Protein AF-C3YWY1-F1 (afdb_monomer)

Radius of gyration: 22.63 Å; Cα contacts (8 Å, |Δi|>4): 394; chains: 1; bounding box: 85×54×58 Å

Solvent-accessible surface area (backbone atoms only — not comparable to full-atom values): 14555 Å² total; p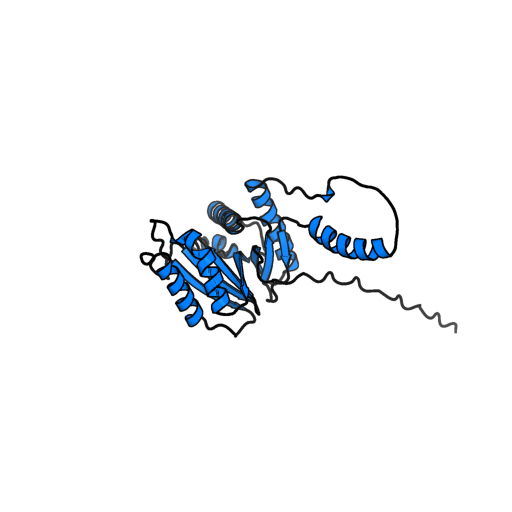er-residue (Å²): 139,82,85,80,79,75,80,80,79,82,76,75,70,76,78,74,80,75,63,54,62,69,56,70,74,47,32,19,33,42,32,35,37,76,78,46,58,74,60,19,53,53,45,49,50,54,53,51,48,57,53,42,32,73,75,72,42,76,88,85,59,66,82,83,64,87,84,90,85,82,89,87,52,76,68,58,44,55,51,44,47,55,45,45,52,54,39,58,62,58,56,63,67,54,63,64,42,78,27,40,41,86,46,90,44,37,40,29,32,39,36,74,58,94,59,46,53,60,56,51,49,51,53,52,50,50,35,60,73,67,58,59,85,92,47,97,31,50,38,28,61,44,41,27,73,42,22,30,51,58,43,70,69,45,50,48,52,55,42,65,73,50,44,54,82,75,44,59,56,92,79,41,58,30,27,29,79,46,79,48,72,37,85,48,83,83,70,59,66,68,61,53,49,51,50,51,53,48,48,48,41,74,60,28,69,74,42,40,85,30,90,84,78,35,56,32,33,39,39,37,42,30,36,53,62,37,25,33,32,28,80,34,67,53,34,70,81,43,46,70,39,19,58,53,52,50,51,55,73,61,76,87,114

Nearest PDB structures (foldseek):
  2dir-assembly1_A  TM=8.873E-01  e=1.368E-06  Homo sapiens
  1vbk-assembly1_B  TM=6.574E-01  e=4.415E-08  Pyrococcus horikoshii OT3
  2c5s-assembly1_A-2  TM=6.633E-01  e=1.288E-06  Bacillus anthracis str. Ames
  3tma-assembly1_A  TM=6.755E-01  e=3.810E-06  Thermus thermophilus HB27
  4kr7-assembly1_A  TM=6.258E-01  e=1.197E-05  Thermotoga maritima MSB8

Mean predicted aligned error: 10.78 Å

InterPro domains:
  IPR004114 THUMP domain [PF02926] (150-231)
  IPR004114 THUMP domain [PS51165] (126-233)
  IPR004114 THUMP domain [SM00981] (140-233)
  IPR040183 THUMP domain-containing protein 1-like [PTHR13452] (4-252)
  IPR040183 THUMP domain-containing protein 1-like [cd11717] (28-233)

Organism: Branchiostoma floridae (NCBI:txid7739)

Foldseek 3Di:
DDDDDDDPDPPPDDPDPAFAEDDFFFWFKKWFWDQCVVQQVVLVVVLLQVLCCVVPNHDDALVVDDDDDDDDDVVVVVVCVVVVVVVVVVRPPDQWGWGHHQFGRMITITGPDQCPQVSLVVSLVCCLVVLDDRGPITFFMATFNGKFFPDLVGLLVVLLVPVLVPQLDPPLWEEEEAEEEGPDDPDDPVSNRVSNVVSSCVNPVSRHYDHPDTQWYWYWYHRHGMITTDIHGCCVVSVNRTSVCSNVVPPVD

Secondary structure (DSSP, 8-state):
-----------------PPPBP-TT--EEEEEESS-HHHHHHHHHHHHHHHHHHHH-----GGGS--------HHHHHHHHHHHHHHHHHHT--SEEEEE-SSTTEEEEEE-SS-HHHHHHHHHHHHHHH-----SSEEEEEEESEEEESSHHHHHHHHHHHTHHHHSSTT---EEEEEEEES--SS-HHHHHHHHHHHHHHH-TT--B-SSS-SEEEEEEEETTEEEEEEEESTTTTGGGBHHHHHHTTTT-

Structure (mmCIF, N/CA/C/O backbone):
data_AF-C3YWY1-F1
#
_entry.id   AF-C3YWY1-F1
#
loop_
_atom_site.group_PDB
_atom_site.id
_atom_site.type_symbol
_atom_site.label_atom_id
_atom_site.label_alt_id
_atom_site.label_comp_id
_atom_site.label_asym_id
_atom_site.label_entity_id
_atom_site.label_seq_id
_atom_site.pdbx_PDB_ins_code
_atom_site.Cartn_x
_atom_site.Cartn_y
_atom_site.Cartn_z
_atom_site.occupancy
_atom_site.B_iso_or_equiv
_atom_site.auth_seq_id
_atom_site.auth_comp_id
_atom_site.auth_asym_id
_atom_site.auth_atom_id
_atom_site.pdbx_PDB_model_num
ATOM 1 N N . MET A 1 1 ? 61.766 -16.025 -29.155 1.00 45.62 1 MET A N 1
ATOM 2 C CA . MET A 1 1 ? 60.732 -15.643 -28.168 1.00 45.62 1 MET A CA 1
ATOM 3 C C . MET A 1 1 ? 60.084 -14.348 -28.632 1.00 45.62 1 MET A C 1
ATOM 5 O O . MET A 1 1 ? 60.715 -13.307 -28.539 1.00 45.62 1 MET A O 1
ATOM 9 N N . ALA A 1 2 ? 58.881 -14.412 -29.203 1.00 43.34 2 ALA A N 1
ATOM 10 C CA . ALA A 1 2 ? 58.103 -13.227 -29.562 1.00 43.34 2 ALA A CA 1
ATOM 11 C C . ALA A 1 2 ? 56.819 -13.251 -28.729 1.00 43.34 2 ALA A C 1
ATOM 13 O O . ALA A 1 2 ? 55.897 -14.019 -29.000 1.00 43.34 2 ALA A O 1
ATOM 14 N N . ASP A 1 3 ? 56.821 -12.470 -27.653 1.00 45.66 3 ASP A N 1
ATOM 15 C CA . ASP A 1 3 ? 55.738 -12.389 -26.682 1.00 45.66 3 ASP A CA 1
ATOM 16 C C . ASP A 1 3 ? 54.596 -11.534 -27.256 1.00 45.66 3 ASP A C 1
ATOM 18 O O . ASP A 1 3 ? 54.668 -10.304 -27.350 1.00 45.66 3 ASP A O 1
ATOM 22 N N . ARG A 1 4 ? 53.547 -12.202 -27.743 1.00 51.97 4 ARG A N 1
ATOM 23 C CA . ARG A 1 4 ? 52.382 -11.570 -28.370 1.00 51.97 4 ARG A CA 1
ATOM 24 C C . ARG A 1 4 ? 51.465 -11.020 -27.273 1.00 51.97 4 ARG A C 1
ATOM 26 O O . ARG A 1 4 ? 50.479 -11.653 -26.898 1.00 51.97 4 ARG A O 1
ATOM 33 N N . LYS A 1 5 ? 51.767 -9.817 -26.771 1.00 54.12 5 LYS A N 1
ATOM 34 C CA . LYS A 1 5 ? 50.910 -9.078 -25.823 1.00 54.12 5 LYS A CA 1
ATOM 35 C C . LYS A 1 5 ? 49.490 -8.907 -26.386 1.00 54.12 5 LYS A C 1
ATOM 37 O O . LYS A 1 5 ? 49.247 -8.095 -27.279 1.00 54.12 5 LYS A O 1
ATOM 42 N N . ARG A 1 6 ? 48.525 -9.652 -25.832 1.00 53.56 6 ARG A N 1
ATOM 43 C CA . ARG A 1 6 ? 47.084 -9.449 -26.059 1.00 53.56 6 ARG A CA 1
ATOM 44 C C . ARG A 1 6 ? 46.683 -8.051 -25.570 1.00 53.56 6 ARG A C 1
ATOM 46 O O . ARG A 1 6 ? 46.828 -7.742 -24.388 1.00 53.56 6 ARG A O 1
ATOM 53 N N . LYS A 1 7 ? 46.139 -7.217 -26.466 1.00 51.84 7 LYS A N 1
ATOM 54 C CA . LYS A 1 7 ? 45.486 -5.949 -26.099 1.00 51.84 7 LYS A CA 1
ATOM 55 C C . LYS A 1 7 ? 44.297 -6.256 -25.180 1.00 51.84 7 LYS A C 1
ATOM 57 O O . LYS A 1 7 ? 43.383 -6.976 -25.576 1.00 51.84 7 LYS A O 1
ATOM 62 N N . LYS A 1 8 ? 44.319 -5.723 -23.953 1.00 49.94 8 LYS A N 1
ATOM 63 C CA . LYS A 1 8 ? 43.188 -5.773 -23.015 1.00 49.94 8 LYS A CA 1
ATOM 64 C C . LYS A 1 8 ? 42.005 -5.035 -23.648 1.00 49.94 8 LYS A C 1
ATOM 66 O O . LYS A 1 8 ? 42.052 -3.818 -23.797 1.00 49.94 8 LYS A O 1
ATOM 71 N N . GLY A 1 9 ? 40.969 -5.777 -24.032 1.00 48.38 9 GLY A N 1
ATOM 72 C CA . GLY A 1 9 ? 39.691 -5.204 -24.440 1.00 48.38 9 GLY A CA 1
ATOM 73 C C . GLY A 1 9 ? 39.097 -4.435 -23.266 1.00 48.38 9 GLY A C 1
ATOM 74 O O . GLY A 1 9 ? 38.794 -5.019 -22.226 1.00 48.38 9 GLY A O 1
ATOM 75 N N . TYR A 1 10 ? 38.984 -3.119 -23.414 1.00 50.50 10 TYR A N 1
ATOM 76 C CA . TYR A 1 10 ? 38.320 -2.259 -22.447 1.00 50.50 10 TYR A CA 1
ATOM 77 C C . TYR A 1 10 ? 36.814 -2.510 -22.574 1.00 50.50 10 TYR A C 1
ATOM 79 O O . TYR A 1 10 ? 36.126 -1.867 -23.363 1.00 50.50 10 TYR A O 1
ATOM 87 N N . TRP A 1 11 ? 36.299 -3.500 -21.845 1.00 50.56 11 TRP A N 1
ATOM 88 C CA . TRP A 1 11 ? 34.860 -3.673 -21.684 1.00 50.56 11 TRP A CA 1
ATOM 89 C C . TRP A 1 11 ? 34.332 -2.463 -20.909 1.00 50.56 11 TRP A C 1
ATOM 91 O O . TRP A 1 11 ? 34.368 -2.433 -19.680 1.00 50.56 11 TRP A O 1
ATOM 101 N N . ARG A 1 12 ? 33.852 -1.437 -21.625 1.00 52.22 12 ARG A N 1
ATOM 102 C CA . ARG A 1 12 ? 32.950 -0.441 -21.042 1.00 52.22 12 ARG A CA 1
ATOM 103 C C . ARG A 1 12 ? 31.688 -1.200 -20.645 1.00 52.22 12 ARG A C 1
ATOM 105 O O . ARG A 1 12 ? 30.849 -1.488 -21.492 1.00 52.22 12 ARG A O 1
ATOM 112 N N . GLY A 1 13 ? 31.597 -1.596 -19.375 1.00 47.44 13 GLY A N 1
ATOM 113 C CA . GLY A 1 13 ? 30.392 -2.214 -18.836 1.00 47.44 13 GLY A CA 1
ATOM 114 C C . GLY A 1 13 ? 29.198 -1.325 -19.165 1.00 47.44 13 GLY A C 1
ATOM 115 O O . GLY A 1 13 ? 29.243 -0.121 -18.905 1.00 47.44 13 GLY A O 1
ATOM 116 N N . ALA A 1 14 ? 28.165 -1.898 -19.785 1.00 52.28 14 ALA A N 1
ATOM 117 C CA . ALA A 1 14 ? 26.924 -1.186 -20.053 1.00 52.28 14 ALA A CA 1
ATOM 118 C C . ALA A 1 14 ? 26.482 -0.494 -18.756 1.00 52.28 14 ALA A C 1
ATOM 120 O O . ALA A 1 14 ? 26.343 -1.160 -17.724 1.00 52.28 14 ALA A O 1
ATOM 121 N N . ARG A 1 15 ? 26.318 0.840 -18.783 1.00 52.44 15 ARG A N 1
ATOM 122 C CA . ARG A 1 15 ? 25.789 1.599 -17.641 1.00 52.44 15 ARG A CA 1
ATOM 123 C C . ARG A 1 15 ? 24.488 0.918 -17.229 1.00 52.44 15 ARG A C 1
ATOM 125 O O . ARG A 1 15 ? 23.516 0.929 -17.983 1.00 52.44 15 ARG A O 1
ATOM 132 N N . LYS A 1 16 ? 24.491 0.269 -16.062 1.00 52.28 16 LYS A N 1
ATOM 133 C CA . LYS A 1 16 ? 23.302 -0.376 -15.506 1.00 52.28 16 LYS A CA 1
ATOM 134 C C . LYS A 1 16 ? 22.243 0.718 -15.408 1.00 52.28 16 LYS A C 1
ATOM 136 O O . LYS A 1 16 ? 22.470 1.704 -14.713 1.00 52.28 16 LYS A O 1
ATOM 141 N N . ARG A 1 17 ? 21.138 0.577 -16.147 1.00 55.53 17 ARG A N 1
ATOM 142 C CA . ARG A 1 17 ? 20.020 1.526 -16.110 1.00 55.53 17 ARG A CA 1
ATOM 143 C C . ARG A 1 17 ? 19.559 1.599 -14.653 1.00 55.53 17 ARG A C 1
ATOM 145 O O . ARG A 1 17 ? 19.040 0.614 -14.126 1.00 55.53 17 ARG A O 1
ATOM 152 N N . GLN A 1 18 ? 19.876 2.701 -13.977 1.00 58.53 18 GLN A N 1
ATOM 153 C CA . GLN A 1 18 ? 19.518 2.893 -12.579 1.00 58.53 18 GLN A CA 1
ATOM 154 C C . GLN A 1 18 ? 17.995 2.960 -12.524 1.00 58.53 18 GLN A C 1
ATOM 156 O O . GLN A 1 18 ? 17.380 3.751 -13.239 1.00 58.53 18 GLN A O 1
ATOM 161 N N . ARG A 1 19 ? 17.380 2.064 -11.749 1.00 65.88 19 ARG A N 1
ATOM 162 C CA . ARG A 1 19 ? 15.938 2.127 -11.517 1.00 65.88 19 ARG A CA 1
ATOM 163 C C . ARG A 1 19 ? 15.644 3.407 -10.752 1.00 65.88 19 ARG A C 1
ATOM 165 O O . ARG A 1 19 ? 16.344 3.707 -9.787 1.00 65.88 19 ARG A O 1
ATOM 172 N N . MET A 1 20 ? 14.629 4.138 -11.197 1.00 81.25 20 MET A N 1
ATOM 173 C CA . MET A 1 20 ? 14.107 5.261 -10.430 1.00 81.25 20 MET A CA 1
ATOM 174 C C . MET A 1 20 ? 13.573 4.733 -9.093 1.00 81.25 20 MET A C 1
ATOM 176 O O . MET A 1 20 ? 13.098 3.597 -9.020 1.00 81.25 20 MET A O 1
ATOM 180 N N . SER A 1 21 ? 13.713 5.516 -8.032 1.00 88.19 21 SER A N 1
ATOM 181 C CA . SER A 1 21 ? 13.310 5.131 -6.680 1.00 88.19 21 SER A CA 1
ATOM 182 C C . SER A 1 21 ? 11.864 5.514 -6.382 1.00 88.19 21 SER A C 1
ATOM 184 O O . SER A 1 21 ? 11.322 6.428 -6.992 1.00 88.19 21 SER A O 1
ATOM 186 N N . LEU A 1 22 ? 11.250 4.832 -5.416 1.00 90.12 22 LEU A N 1
ATOM 187 C CA . LEU A 1 22 ? 9.989 5.258 -4.811 1.00 90.12 22 LEU A CA 1
ATOM 188 C C . LEU A 1 22 ? 10.132 6.668 -4.209 1.00 90.12 22 LEU A C 1
ATOM 190 O O . LEU A 1 22 ? 10.997 6.899 -3.363 1.00 90.12 22 LEU A O 1
ATOM 194 N N . GLU A 1 23 ? 9.251 7.581 -4.616 1.00 90.88 23 GLU A N 1
ATOM 195 C CA . GLU A 1 23 ? 9.218 8.974 -4.166 1.00 90.88 23 GLU A CA 1
ATOM 196 C C . GLU A 1 23 ? 7.821 9.390 -3.685 1.00 90.88 23 GLU A C 1
ATOM 198 O O . GLU A 1 23 ? 6.817 8.697 -3.867 1.00 90.88 23 GLU A O 1
ATOM 203 N N . VAL A 1 24 ? 7.773 10.553 -3.040 1.00 92.50 24 VAL A N 1
ATOM 204 C CA . VAL A 1 24 ? 6.546 11.187 -2.548 1.00 92.50 24 VAL A CA 1
ATOM 205 C C . VAL A 1 24 ? 5.647 11.587 -3.721 1.00 92.50 24 VAL A C 1
ATOM 207 O O . VAL A 1 24 ? 6.127 12.047 -4.750 1.00 92.50 24 VAL A O 1
ATOM 210 N N . GLY A 1 25 ? 4.335 11.434 -3.554 1.00 92.00 25 GLY A N 1
ATOM 211 C CA . GLY A 1 25 ? 3.318 11.762 -4.553 1.00 92.00 25 GLY A CA 1
ATOM 212 C C . GLY A 1 25 ? 3.055 10.654 -5.573 1.00 92.00 25 GLY A C 1
ATOM 213 O O . GLY A 1 25 ? 2.143 10.780 -6.386 1.00 92.00 25 GLY A O 1
ATOM 214 N N . MET A 1 26 ? 3.809 9.552 -5.536 1.00 92.25 26 MET A N 1
ATOM 215 C CA . MET A 1 26 ? 3.583 8.429 -6.442 1.00 92.25 26 MET A CA 1
ATOM 216 C C . MET A 1 26 ? 2.357 7.603 -6.029 1.00 92.25 26 MET A C 1
ATOM 218 O O . MET A 1 26 ? 2.191 7.238 -4.866 1.00 92.25 26 MET A O 1
ATOM 222 N N . LYS A 1 27 ? 1.539 7.242 -7.021 1.00 94.38 27 LYS A N 1
ATOM 223 C CA . LYS A 1 27 ? 0.504 6.205 -6.927 1.00 94.38 27 LYS A CA 1
ATOM 224 C C . LYS A 1 27 ? 0.995 4.944 -7.627 1.00 94.38 27 LYS A C 1
ATOM 226 O O . LYS A 1 27 ? 1.791 5.014 -8.567 1.00 94.38 27 LYS A O 1
ATOM 231 N N . GLY A 1 28 ? 0.556 3.776 -7.179 1.00 95.31 28 GLY A N 1
ATOM 232 C CA . GLY A 1 28 ? 1.073 2.537 -7.744 1.00 95.31 28 GLY A CA 1
ATOM 233 C C . GLY A 1 28 ? 0.691 1.300 -6.968 1.00 95.31 28 GLY A C 1
ATOM 234 O O . GLY A 1 28 ? 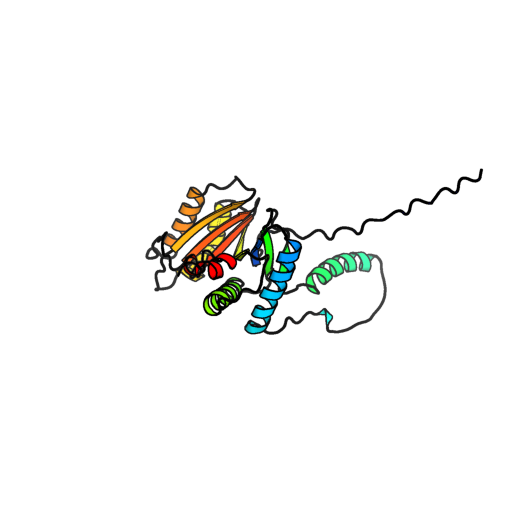-0.392 1.222 -6.404 1.00 95.31 28 GLY A O 1
ATOM 235 N N . ILE A 1 29 ? 1.570 0.305 -6.989 1.00 97.06 29 ILE A N 1
ATOM 236 C CA . ILE A 1 29 ? 1.338 -1.010 -6.399 1.00 97.06 29 ILE A CA 1
ATOM 237 C C . ILE A 1 29 ? 2.643 -1.491 -5.767 1.00 97.06 29 ILE A C 1
ATOM 239 O O . ILE A 1 29 ? 3.676 -1.588 -6.430 1.00 97.06 29 ILE A O 1
ATOM 243 N N . LEU A 1 30 ? 2.594 -1.803 -4.476 1.00 96.44 30 LEU A N 1
ATOM 244 C CA . LEU A 1 30 ? 3.662 -2.481 -3.755 1.00 96.44 30 LEU A CA 1
ATOM 245 C C . LEU A 1 30 ? 3.524 -3.986 -3.927 1.00 96.44 30 LEU A C 1
ATOM 247 O O . LEU A 1 30 ? 2.516 -4.586 -3.554 1.00 96.44 30 LEU A O 1
ATOM 251 N N . ILE A 1 31 ? 4.575 -4.602 -4.452 1.00 95.38 31 ILE A N 1
ATOM 252 C CA . ILE A 1 31 ? 4.626 -6.030 -4.726 1.00 95.38 31 ILE A CA 1
ATOM 253 C C . ILE A 1 31 ? 5.687 -6.677 -3.852 1.00 95.38 31 ILE A C 1
ATOM 255 O O . ILE A 1 31 ? 6.862 -6.328 -3.924 1.00 95.38 31 ILE A O 1
ATOM 259 N N . THR A 1 32 ? 5.283 -7.648 -3.034 1.00 94.25 32 THR A N 1
ATOM 260 C CA . THR A 1 32 ? 6.228 -8.505 -2.301 1.00 94.25 32 THR A CA 1
ATOM 261 C C . THR A 1 32 ? 6.542 -9.751 -3.129 1.00 94.25 32 THR A C 1
ATOM 263 O O . THR A 1 32 ? 5.625 -10.358 -3.683 1.00 94.25 32 THR A O 1
ATOM 266 N N . CYS A 1 33 ? 7.813 -10.157 -3.184 1.00 90.31 33 CYS A N 1
ATOM 267 C CA . CYS A 1 33 ? 8.284 -11.270 -4.013 1.00 90.31 33 CYS A CA 1
ATOM 268 C C . CYS A 1 33 ? 9.114 -12.322 -3.257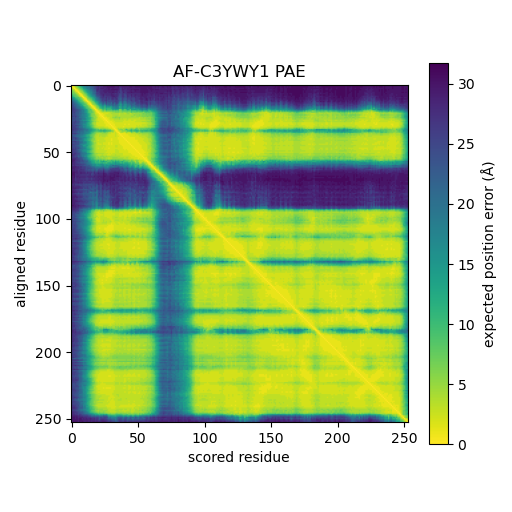 1.00 90.31 33 CYS A C 1
ATOM 270 O O . CYS A 1 33 ? 9.573 -12.101 -2.137 1.00 90.31 33 CYS A O 1
ATOM 272 N N . ASN A 1 34 ? 9.328 -13.483 -3.879 1.00 83.25 34 ASN A N 1
ATOM 273 C CA . ASN A 1 34 ? 10.031 -14.645 -3.314 1.00 83.25 34 ASN A CA 1
ATOM 274 C C . ASN A 1 34 ? 11.528 -14.721 -3.709 1.00 83.25 34 ASN A C 1
ATOM 276 O O . ASN A 1 34 ? 12.008 -15.760 -4.158 1.00 83.25 34 ASN A O 1
ATOM 280 N N . LYS A 1 35 ? 12.293 -13.637 -3.509 1.00 79.94 35 LYS A N 1
ATOM 281 C CA . LYS A 1 35 ? 13.746 -13.512 -3.803 1.00 79.94 35 LYS A CA 1
ATOM 282 C C . LYS A 1 35 ? 14.133 -13.257 -5.263 1.00 79.94 35 LYS A C 1
ATOM 284 O O . LYS A 1 35 ? 15.215 -12.726 -5.504 1.00 79.94 35 LYS A O 1
ATOM 289 N N . ASN A 1 36 ? 13.281 -13.563 -6.244 1.00 85.75 36 ASN A N 1
ATOM 290 C CA . ASN A 1 36 ? 13.566 -13.270 -7.655 1.00 85.75 36 ASN A CA 1
ATOM 291 C C . ASN A 1 36 ? 12.833 -12.013 -8.150 1.00 85.75 36 ASN A C 1
ATOM 293 O O . ASN A 1 36 ? 11.859 -12.092 -8.900 1.00 85.75 36 ASN A O 1
ATOM 297 N N . GLU A 1 37 ? 13.331 -10.834 -7.768 1.00 87.56 37 GLU A N 1
ATOM 298 C CA . GLU A 1 37 ? 12.714 -9.543 -8.117 1.00 87.56 37 GLU A CA 1
ATOM 299 C C . GLU A 1 37 ? 12.573 -9.324 -9.632 1.00 87.56 37 GLU A C 1
ATOM 301 O O . GLU A 1 37 ? 11.576 -8.775 -10.091 1.00 87.56 37 GLU A O 1
ATOM 306 N N . LYS A 1 38 ? 13.539 -9.780 -10.442 1.00 88.00 38 LYS A N 1
ATOM 307 C CA . LYS A 1 38 ? 13.482 -9.621 -11.908 1.00 88.00 38 LYS A CA 1
ATOM 308 C C . LYS A 1 38 ? 12.378 -10.458 -12.547 1.00 88.00 38 LYS A C 1
ATOM 310 O O . LYS A 1 38 ? 11.773 -10.020 -13.523 1.00 88.00 38 LYS A O 1
ATOM 315 N N . ALA A 1 39 ? 12.169 -11.683 -12.066 1.00 89.00 39 ALA A N 1
ATOM 316 C CA . ALA A 1 39 ? 11.064 -12.516 -12.530 1.00 89.00 39 ALA A CA 1
ATOM 317 C C . ALA A 1 39 ? 9.728 -11.967 -12.023 1.00 89.00 39 ALA A C 1
ATOM 319 O O . ALA A 1 39 ? 8.801 -11.830 -12.812 1.00 89.00 39 ALA A O 1
ATOM 320 N N . CYS A 1 40 ? 9.678 -11.544 -10.757 1.00 91.12 40 CYS A N 1
ATOM 321 C CA . CYS A 1 40 ? 8.498 -10.922 -10.168 1.00 91.12 40 CYS A CA 1
ATOM 322 C C . CYS A 1 40 ? 8.034 -9.689 -10.949 1.00 91.12 40 CYS A C 1
ATOM 324 O O . CYS A 1 40 ? 6.857 -9.585 -11.256 1.00 91.12 40 CYS A O 1
ATOM 326 N N . VAL A 1 41 ? 8.948 -8.797 -11.342 1.00 92.06 41 VAL A N 1
ATOM 327 C CA . VAL A 1 41 ? 8.602 -7.617 -12.151 1.00 92.06 41 VAL A CA 1
ATOM 328 C C . VAL A 1 41 ? 7.955 -8.016 -13.475 1.00 92.06 41 VAL A C 1
ATOM 330 O O . VAL A 1 41 ? 6.960 -7.419 -13.865 1.00 92.06 41 VAL A O 1
ATOM 333 N N . ARG A 1 42 ? 8.503 -9.021 -14.170 1.00 91.06 42 ARG A N 1
ATOM 334 C CA . ARG A 1 42 ? 7.950 -9.490 -15.450 1.00 91.06 42 ARG A CA 1
ATOM 335 C C . ARG A 1 42 ? 6.558 -10.089 -15.276 1.00 91.06 42 ARG A C 1
ATOM 337 O O . ARG A 1 42 ? 5.656 -9.743 -16.025 1.00 91.06 42 ARG A O 1
ATOM 344 N N . GLU A 1 43 ? 6.379 -10.943 -14.274 1.00 92.25 43 GLU A N 1
ATOM 345 C CA . GLU A 1 43 ? 5.072 -11.533 -13.965 1.00 92.25 43 GLU A CA 1
ATOM 346 C C . GLU A 1 43 ? 4.048 -10.477 -13.551 1.00 92.25 43 GLU A C 1
ATOM 348 O O . GLU A 1 43 ? 2.917 -10.509 -14.020 1.00 92.25 43 GLU A O 1
ATOM 353 N N . ALA A 1 44 ? 4.458 -9.514 -12.725 1.00 92.50 44 ALA A N 1
ATOM 354 C CA . ALA A 1 44 ? 3.613 -8.406 -12.318 1.00 92.50 44 ALA A CA 1
ATOM 355 C C . ALA A 1 44 ? 3.180 -7.556 -13.513 1.00 92.50 44 ALA A C 1
ATOM 357 O O . ALA A 1 44 ? 2.013 -7.205 -13.602 1.00 92.50 44 ALA A O 1
ATOM 358 N N . TYR A 1 45 ? 4.084 -7.259 -14.450 1.00 92.38 45 TYR A N 1
ATOM 359 C CA . TYR A 1 45 ? 3.724 -6.546 -15.674 1.00 92.38 45 TYR A CA 1
ATOM 360 C C . TYR A 1 45 ? 2.718 -7.310 -16.523 1.00 92.38 45 TYR A C 1
ATOM 362 O O . TYR A 1 45 ? 1.746 -6.715 -16.972 1.00 92.38 45 TYR A O 1
ATOM 370 N N . ASN A 1 46 ? 2.939 -8.608 -16.730 1.00 91.50 46 ASN A N 1
ATOM 371 C CA . ASN A 1 46 ? 2.017 -9.429 -17.509 1.00 91.50 46 ASN A CA 1
ATOM 372 C C . ASN A 1 46 ? 0.626 -9.434 -16.868 1.00 91.50 46 ASN A C 1
ATOM 374 O O . ASN A 1 46 ? -0.354 -9.172 -17.553 1.00 91.50 46 ASN A O 1
ATOM 378 N N . LEU A 1 47 ? 0.560 -9.650 -15.551 1.00 91.81 47 LEU A N 1
ATOM 379 C CA . LEU A 1 47 ? -0.697 -9.673 -14.811 1.00 91.81 47 LEU A CA 1
ATOM 380 C C . LEU A 1 47 ? -1.399 -8.310 -14.839 1.00 91.81 47 LEU A C 1
ATOM 382 O O . LEU A 1 47 ? -2.582 -8.226 -15.139 1.00 91.81 47 LEU A O 1
ATOM 386 N N . LEU A 1 48 ? -0.675 -7.229 -14.551 1.00 92.75 48 LEU A N 1
ATOM 387 C CA . LEU A 1 48 ? -1.254 -5.888 -14.515 1.00 92.75 48 LEU A CA 1
ATOM 388 C C . LEU A 1 48 ? -1.747 -5.434 -15.885 1.00 92.75 48 LEU A C 1
ATOM 390 O O . LEU A 1 48 ? -2.822 -4.852 -15.958 1.00 92.75 48 LEU A O 1
ATOM 394 N N . ASN A 1 49 ? -0.992 -5.696 -16.953 1.00 91.56 49 ASN A N 1
ATOM 395 C CA . ASN A 1 49 ? -1.411 -5.325 -18.302 1.00 91.56 49 ASN A CA 1
ATOM 396 C C . ASN A 1 49 ? -2.595 -6.166 -18.776 1.00 91.56 49 ASN A C 1
ATOM 398 O O . ASN A 1 49 ? -3.544 -5.584 -19.276 1.00 91.56 49 ASN A O 1
ATOM 402 N N . GLU A 1 50 ? -2.602 -7.483 -18.540 1.00 91.38 50 GLU A N 1
ATOM 403 C CA . GLU A 1 50 ? -3.720 -8.356 -18.931 1.00 91.38 50 GLU A CA 1
ATOM 404 C C . GLU A 1 50 ? -5.061 -7.843 -18.383 1.00 91.38 50 GLU A C 1
ATOM 406 O O . GLU A 1 50 ? -6.015 -7.663 -19.138 1.00 91.38 50 GLU A O 1
ATOM 411 N N . TYR A 1 51 ? -5.126 -7.544 -17.084 1.00 91.44 51 TYR A N 1
ATOM 412 C CA . TYR A 1 51 ? -6.356 -7.048 -16.460 1.00 91.44 51 TYR A CA 1
ATOM 413 C C . TYR A 1 51 ? -6.623 -5.575 -16.768 1.00 91.44 51 TYR A C 1
ATOM 415 O O . TYR A 1 51 ? -7.776 -5.168 -16.902 1.00 91.44 51 TYR A O 1
ATOM 423 N N . ALA A 1 52 ? -5.579 -4.755 -16.900 1.00 90.12 52 ALA A N 1
ATOM 424 C CA . ALA A 1 52 ? -5.770 -3.360 -17.268 1.00 90.12 52 ALA A CA 1
ATOM 425 C C . ALA A 1 52 ? -6.287 -3.222 -18.706 1.00 90.12 52 ALA A C 1
ATOM 427 O O . ALA A 1 52 ? -7.093 -2.335 -18.959 1.00 90.12 52 ALA A O 1
ATOM 428 N N . ASP A 1 53 ? -5.886 -4.102 -19.620 1.00 90.69 53 ASP A N 1
ATOM 429 C CA . ASP A 1 53 ? -6.387 -4.115 -20.993 1.00 90.69 53 ASP A CA 1
ATOM 430 C C . ASP A 1 53 ? -7.848 -4.573 -21.053 1.00 90.69 53 ASP A C 1
ATOM 432 O O . ASP A 1 53 ? -8.629 -4.021 -21.824 1.00 90.69 53 ASP A O 1
ATOM 436 N N . GLN A 1 54 ? -8.252 -5.504 -20.184 1.00 88.69 54 GLN A N 1
ATOM 437 C CA . GLN A 1 54 ? -9.657 -5.900 -20.034 1.00 88.69 54 GLN A CA 1
ATOM 438 C C . GLN A 1 54 ? -10.530 -4.765 -19.476 1.00 88.69 54 GLN A C 1
ATOM 440 O O . GLN A 1 54 ? -11.649 -4.567 -19.942 1.00 88.69 54 GLN A O 1
ATOM 445 N N . MET A 1 55 ? -10.031 -4.014 -18.488 1.00 89.56 55 MET A N 1
ATOM 446 C CA . MET A 1 55 ? -10.804 -2.960 -17.817 1.00 89.56 55 MET A CA 1
ATOM 447 C C . MET A 1 55 ? -10.786 -1.607 -18.539 1.00 89.56 55 MET A C 1
ATOM 449 O O . MET A 1 55 ? -11.784 -0.891 -18.527 1.00 89.56 55 MET A O 1
ATOM 453 N N . TYR A 1 56 ? -9.643 -1.224 -19.106 1.00 87.25 56 TYR A N 1
ATOM 454 C CA . TYR A 1 56 ? -9.386 0.123 -19.629 1.00 87.25 56 TYR A CA 1
ATOM 455 C C . TYR A 1 56 ? -9.034 0.136 -21.124 1.00 87.25 56 TYR A C 1
ATOM 457 O O . TYR A 1 56 ? -8.839 1.212 -21.686 1.00 87.25 56 TYR A O 1
ATOM 465 N N . GLY A 1 57 ? -8.949 -1.030 -21.769 1.00 85.06 57 GLY A N 1
ATOM 466 C CA . GLY A 1 57 ? -8.515 -1.167 -23.157 1.00 85.06 57 GLY A CA 1
ATOM 467 C C . GLY A 1 57 ? -6.988 -1.188 -23.323 1.00 85.06 57 GLY A C 1
ATOM 468 O O . GLY A 1 57 ? -6.249 -0.925 -22.367 1.00 85.06 57 GLY A O 1
ATOM 469 N N . PRO A 1 58 ? -6.498 -1.503 -24.536 1.00 79.75 58 PRO A N 1
ATOM 470 C CA . PRO A 1 58 ? -5.071 -1.626 -24.814 1.00 79.75 58 PRO A CA 1
ATOM 471 C C . PRO A 1 58 ? -4.321 -0.314 -24.561 1.00 79.75 58 PRO A C 1
ATOM 473 O O . PRO A 1 58 ? -4.818 0.784 -24.818 1.00 79.75 58 PRO A O 1
ATOM 476 N N . GLU A 1 59 ? -3.100 -0.428 -24.046 1.00 73.75 59 GLU A N 1
ATOM 477 C CA . GLU A 1 59 ? -2.204 0.710 -23.854 1.00 73.75 59 GLU A CA 1
ATOM 478 C C . GLU A 1 59 ? -1.775 1.315 -25.204 1.00 73.75 59 GLU A C 1
ATOM 480 O O . GLU A 1 59 ? -1.087 0.669 -25.990 1.00 73.75 59 GLU A O 1
ATOM 485 N N . ILE A 1 60 ? -2.130 2.580 -25.455 1.00 65.81 60 ILE A N 1
ATOM 486 C CA . ILE A 1 60 ? -1.669 3.326 -26.634 1.00 65.81 60 ILE A CA 1
ATOM 487 C C . ILE A 1 60 ? -0.386 4.074 -26.258 1.00 65.81 60 ILE A C 1
ATOM 489 O O . ILE A 1 60 ? -0.428 5.062 -25.522 1.00 65.81 60 ILE A O 1
ATOM 493 N N . THR A 1 61 ? 0.764 3.612 -26.750 1.00 60.47 61 THR A N 1
ATOM 494 C CA . THR A 1 61 ? 2.039 4.328 -26.590 1.00 60.47 61 THR A CA 1
ATOM 495 C C . THR A 1 61 ? 2.302 5.263 -27.777 1.00 60.47 61 THR A C 1
ATOM 497 O O . THR A 1 61 ? 2.116 4.835 -28.914 1.00 60.47 61 THR A O 1
ATOM 500 N N . PRO A 1 62 ? 2.826 6.487 -27.566 1.00 51.84 62 PRO A N 1
ATOM 501 C CA . PRO A 1 62 ? 3.145 7.432 -28.647 1.00 51.84 62 PRO A CA 1
ATOM 502 C C . PRO A 1 62 ? 4.174 6.937 -29.682 1.00 51.84 62 PRO A C 1
ATOM 504 O O . PRO A 1 62 ? 4.361 7.577 -30.710 1.00 51.84 62 PRO A O 1
ATOM 507 N N . SER A 1 63 ? 4.878 5.831 -29.417 1.00 49.34 63 SER A N 1
ATOM 508 C CA . SER A 1 63 ? 5.905 5.266 -30.302 1.00 49.34 63 SER A CA 1
ATOM 509 C C . SER A 1 63 ? 5.365 4.503 -31.520 1.00 49.34 63 SER A C 1
ATOM 511 O O . SER A 1 63 ? 6.170 4.071 -32.336 1.00 49.34 63 SER A O 1
ATOM 513 N N . ASP A 1 64 ? 4.046 4.339 -31.656 1.00 44.06 64 ASP A N 1
ATOM 514 C CA . ASP A 1 64 ? 3.418 3.675 -32.815 1.00 44.06 64 ASP A CA 1
ATOM 515 C C . ASP A 1 64 ? 3.111 4.635 -33.984 1.00 44.06 64 ASP A C 1
ATOM 517 O O . ASP A 1 64 ? 2.550 4.234 -35.002 1.00 44.06 64 ASP A O 1
ATOM 521 N N . SER A 1 65 ? 3.493 5.914 -33.876 1.00 37.81 65 SER A N 1
ATOM 522 C CA . SER A 1 65 ? 3.226 6.928 -34.901 1.00 37.81 65 SER A CA 1
ATOM 523 C C . SER A 1 65 ? 4.438 7.829 -35.182 1.00 37.81 65 SER A C 1
ATOM 525 O O . SER A 1 65 ? 4.669 8.797 -34.461 1.00 37.81 65 SER A O 1
ATOM 527 N N . GLY A 1 66 ? 5.151 7.546 -36.282 1.00 33.66 66 GLY A N 1
ATOM 528 C CA . GLY A 1 66 ? 5.852 8.553 -37.099 1.00 33.66 66 GLY A CA 1
ATOM 529 C C . GLY A 1 66 ? 7.364 8.717 -36.894 1.00 33.66 66 GLY A C 1
ATOM 530 O O . GLY A 1 66 ? 7.818 9.289 -35.907 1.00 33.66 66 GLY A O 1
ATOM 531 N N . SER A 1 67 ? 8.136 8.264 -37.883 1.00 38.28 67 SER A N 1
ATOM 532 C CA . SER A 1 67 ? 9.570 8.505 -38.086 1.00 38.28 67 SER A CA 1
ATOM 533 C C . SER A 1 67 ? 9.867 9.813 -38.848 1.00 38.28 67 SER A C 1
ATOM 535 O O . SER A 1 67 ? 9.026 10.272 -39.612 1.00 38.28 67 SER A O 1
ATOM 537 N N . GLU A 1 68 ? 11.117 10.284 -38.698 1.00 33.03 68 GLU A N 1
ATOM 538 C CA . GLU A 1 68 ? 11.884 11.276 -39.499 1.00 33.03 68 GLU A CA 1
ATOM 539 C C . GLU A 1 68 ? 11.747 12.783 -39.183 1.00 33.03 68 GLU A C 1
ATOM 541 O O . GLU A 1 68 ? 10.704 13.385 -39.396 1.00 33.03 68 GLU A O 1
ATOM 546 N N . SER A 1 69 ? 12.852 13.407 -38.732 1.00 28.95 69 SER A N 1
ATOM 547 C CA . SER A 1 69 ? 13.662 14.366 -39.525 1.00 28.95 69 SER A CA 1
ATOM 548 C C . SER A 1 69 ? 14.772 15.044 -38.683 1.00 28.95 69 SER A C 1
ATOM 550 O O . SER A 1 69 ? 14.688 15.125 -37.456 1.00 28.95 69 SER A O 1
ATOM 552 N N . GLU A 1 70 ? 15.822 15.485 -39.377 1.00 34.25 70 GLU A N 1
ATOM 553 C CA . GLU A 1 70 ? 17.217 15.741 -38.966 1.00 34.25 70 GLU A CA 1
ATOM 554 C C . GLU A 1 70 ? 17.521 17.097 -38.256 1.00 34.25 70 GLU A C 1
ATOM 556 O O . GLU A 1 70 ? 16.661 17.969 -38.192 1.00 34.25 70 GLU A O 1
ATOM 561 N N . GLU A 1 71 ? 18.733 17.168 -37.653 1.00 34.09 71 GLU A N 1
ATOM 562 C CA . GLU A 1 71 ? 19.744 18.265 -37.466 1.00 34.09 71 GLU A CA 1
ATOM 563 C C . GLU A 1 71 ? 19.295 19.754 -37.340 1.00 34.09 71 GLU A C 1
ATOM 565 O O . GLU A 1 71 ? 18.369 20.183 -38.002 1.00 34.09 71 GLU A O 1
ATOM 570 N N . GLU A 1 72 ? 19.850 20.686 -36.544 1.00 39.22 72 GLU A N 1
ATOM 571 C CA . GLU A 1 72 ? 21.077 20.876 -35.737 1.00 39.22 72 GLU A CA 1
ATOM 572 C C . GLU A 1 72 ? 20.918 22.184 -34.887 1.00 39.22 72 GLU A C 1
ATOM 574 O O . GLU A 1 72 ? 19.984 22.941 -35.138 1.00 39.22 72 GLU A O 1
ATOM 579 N N . ASP A 1 73 ? 21.792 22.421 -33.887 1.00 38.94 73 ASP A N 1
ATOM 580 C CA . ASP A 1 73 ? 22.316 23.720 -33.352 1.00 38.94 73 ASP A CA 1
ATOM 581 C C . ASP A 1 73 ? 22.581 23.637 -31.828 1.00 38.94 73 ASP A C 1
ATOM 583 O O . ASP A 1 73 ? 21.794 23.062 -31.089 1.00 38.94 73 ASP A O 1
ATOM 587 N N . VAL A 1 74 ? 23.712 24.136 -31.323 1.00 49.47 74 VAL A N 1
ATOM 588 C CA . VAL A 1 74 ? 24.320 23.725 -30.031 1.00 49.47 74 VAL A CA 1
ATOM 589 C C . VAL A 1 74 ? 23.613 24.316 -28.796 1.00 49.47 74 VAL A C 1
ATOM 591 O O . VAL A 1 74 ? 23.562 23.684 -27.740 1.00 49.47 74 VAL A O 1
ATOM 594 N N . GLU A 1 75 ? 22.968 25.475 -28.921 1.00 45.34 75 GLU A N 1
ATOM 595 C CA . GLU A 1 75 ? 22.086 26.021 -27.874 1.00 45.34 75 GLU A CA 1
ATOM 596 C C . GLU A 1 75 ? 20.689 25.376 -27.938 1.00 45.34 75 GLU A C 1
ATOM 598 O O . GLU A 1 75 ? 20.094 25.022 -26.913 1.00 45.34 75 GLU A O 1
ATOM 603 N N . ALA A 1 76 ? 20.242 25.051 -29.156 1.00 51.84 76 ALA A N 1
ATOM 604 C CA . ALA A 1 76 ? 19.137 24.135 -29.388 1.00 51.84 76 ALA A CA 1
ATOM 605 C C . ALA A 1 76 ? 19.470 22.697 -28.963 1.00 51.84 76 ALA A C 1
ATOM 607 O O . ALA A 1 76 ? 18.535 21.938 -28.771 1.00 51.84 76 ALA A O 1
ATOM 608 N N . ALA A 1 77 ? 20.738 22.316 -28.759 1.00 47.03 77 ALA A N 1
ATOM 609 C CA . ALA A 1 77 ? 21.166 21.002 -28.286 1.00 47.03 77 ALA A CA 1
ATOM 610 C C . ALA A 1 77 ? 21.067 20.911 -26.765 1.00 47.03 77 ALA A C 1
ATOM 612 O O . ALA A 1 77 ? 20.624 19.885 -26.270 1.00 47.03 77 ALA A O 1
ATOM 613 N N . LEU A 1 78 ? 21.355 21.987 -26.023 1.00 40.72 78 LEU A N 1
ATOM 614 C CA . LEU A 1 78 ? 21.089 22.039 -24.581 1.00 40.72 78 LEU A CA 1
ATOM 615 C C . LEU A 1 78 ? 19.579 22.145 -24.302 1.00 40.72 78 LEU A C 1
ATOM 617 O O . LEU A 1 78 ? 19.045 21.443 -23.441 1.00 40.72 78 LEU A O 1
ATOM 621 N N . ALA A 1 79 ? 18.859 22.955 -25.089 1.00 52.50 79 ALA A N 1
ATOM 622 C CA . ALA A 1 79 ? 17.400 23.017 -25.047 1.00 52.50 79 ALA A CA 1
ATOM 623 C C . ALA A 1 79 ? 16.753 21.714 -25.550 1.00 52.50 79 ALA A C 1
ATOM 625 O O . ALA A 1 79 ? 15.800 21.260 -24.926 1.00 52.50 79 ALA A O 1
ATOM 626 N N . LYS A 1 80 ? 17.294 21.052 -26.587 1.00 51.88 80 LYS A N 1
ATOM 627 C CA . LYS A 1 80 ? 16.932 19.681 -26.996 1.00 51.88 80 LYS A CA 1
ATOM 628 C C . LYS A 1 80 ? 17.352 18.676 -25.952 1.00 51.88 80 LYS A C 1
ATOM 630 O O . LYS A 1 80 ? 16.689 17.671 -25.886 1.00 51.88 80 LYS A O 1
ATOM 635 N N . GLU A 1 81 ? 18.384 18.859 -25.143 1.00 45.28 81 GLU A N 1
ATOM 636 C CA . GLU A 1 81 ? 18.730 17.894 -24.095 1.00 45.28 81 GLU A CA 1
ATOM 637 C C . GLU A 1 81 ? 17.750 18.001 -22.929 1.00 45.28 81 GLU A C 1
ATOM 639 O O . GLU A 1 81 ? 17.238 16.984 -22.466 1.00 45.28 81 GLU A O 1
ATOM 644 N N . VAL A 1 82 ? 17.392 19.220 -22.515 1.00 49.34 82 VAL A N 1
ATOM 645 C CA . VAL A 1 82 ? 16.344 19.458 -21.511 1.00 49.34 82 VAL A CA 1
ATOM 646 C C . VAL A 1 82 ? 14.970 19.056 -22.053 1.00 49.34 82 VAL A C 1
ATOM 648 O O . VAL A 1 82 ? 14.190 18.418 -21.344 1.00 49.34 82 VAL A O 1
ATOM 651 N N . ALA A 1 83 ? 14.674 19.363 -23.317 1.00 52.84 83 ALA A N 1
ATOM 652 C CA . ALA A 1 83 ? 13.448 18.955 -23.990 1.00 52.84 83 ALA A CA 1
ATOM 653 C C . ALA A 1 83 ? 13.442 17.457 -24.292 1.00 52.84 83 ALA A C 1
ATOM 655 O O . ALA A 1 83 ? 12.419 16.848 -24.079 1.00 52.84 83 ALA A O 1
ATOM 656 N N . GLN A 1 84 ? 14.552 16.810 -24.645 1.00 48.56 84 GLN A N 1
ATOM 657 C CA . GLN A 1 84 ? 14.664 15.352 -24.790 1.00 48.56 84 GLN A CA 1
ATOM 658 C C . GLN A 1 84 ? 14.638 14.659 -23.434 1.00 48.56 84 GLN A C 1
ATOM 660 O O . GLN A 1 84 ? 14.194 13.524 -23.373 1.00 48.56 84 GLN A O 1
ATOM 665 N N . MET A 1 85 ? 15.063 15.282 -22.333 1.00 46.22 85 MET A N 1
ATOM 666 C CA . MET A 1 85 ? 14.827 14.753 -20.985 1.00 46.22 85 MET A CA 1
ATOM 667 C C . MET A 1 85 ? 13.342 14.854 -20.611 1.00 46.22 85 MET A C 1
ATOM 669 O O . MET A 1 85 ? 12.779 13.908 -20.056 1.00 46.22 85 MET A O 1
ATOM 673 N N . LYS A 1 86 ? 12.676 15.958 -20.966 1.00 44.56 86 LYS A N 1
ATOM 674 C CA . LYS A 1 86 ? 11.226 16.159 -20.779 1.00 44.56 86 LYS A CA 1
ATOM 675 C C . LYS A 1 86 ? 10.368 15.326 -21.749 1.00 44.56 86 LYS A C 1
ATOM 677 O O . LYS A 1 86 ? 9.303 14.852 -21.381 1.00 44.56 86 LYS A O 1
ATOM 682 N N . GLU A 1 87 ? 10.860 15.061 -22.951 1.00 46.03 87 GLU A N 1
ATOM 683 C CA . GLU A 1 87 ? 10.210 14.267 -23.992 1.00 46.03 87 GLU A CA 1
ATOM 684 C C . GLU A 1 87 ? 10.512 12.782 -23.829 1.00 46.03 87 GLU A C 1
ATOM 686 O O . GLU A 1 87 ? 9.605 11.992 -24.007 1.00 46.03 87 GLU A O 1
ATOM 691 N N . LYS A 1 88 ? 11.710 12.352 -23.410 1.00 44.97 88 LYS A N 1
ATOM 692 C CA . LYS A 1 88 ? 11.947 10.950 -23.000 1.00 44.97 88 LYS A CA 1
ATOM 693 C C . LYS A 1 88 ? 11.187 10.611 -21.723 1.00 44.97 88 LYS A C 1
ATOM 695 O O . LYS A 1 88 ? 10.790 9.469 -21.543 1.00 44.97 88 LYS A O 1
ATOM 700 N N . SER A 1 89 ? 10.943 11.588 -20.848 1.00 44.50 89 SER A N 1
ATOM 701 C CA . SER A 1 89 ? 10.023 11.397 -19.723 1.00 44.50 89 SER A CA 1
ATOM 702 C C . SER A 1 89 ? 8.548 11.510 -20.117 1.00 44.50 89 SER A C 1
ATOM 704 O O . SER A 1 89 ? 7.721 11.063 -19.334 1.00 44.50 89 SER A O 1
ATOM 706 N N . GLY A 1 90 ? 8.203 12.047 -21.295 1.00 44.06 90 GLY A N 1
ATOM 707 C CA . GLY A 1 90 ? 6.825 12.195 -21.793 1.00 44.06 90 GLY A CA 1
ATOM 708 C C . GLY A 1 90 ? 6.373 11.141 -22.819 1.00 44.06 90 GLY A C 1
ATOM 709 O O . GLY A 1 90 ? 5.224 10.719 -22.778 1.00 44.06 90 GLY A O 1
ATOM 710 N N . LYS A 1 91 ? 7.267 10.675 -23.699 1.00 44.84 91 LYS A N 1
ATOM 711 C CA . LYS A 1 91 ? 7.010 9.745 -24.819 1.00 44.84 91 LYS A CA 1
ATOM 712 C C . LYS A 1 91 ? 7.000 8.266 -24.395 1.00 44.84 91 LYS A C 1
ATOM 714 O O . LYS A 1 91 ? 6.476 7.436 -25.122 1.00 44.84 91 LYS A O 1
ATOM 719 N N . ASP A 1 92 ? 7.510 7.961 -23.198 1.00 52.16 92 ASP A N 1
ATOM 720 C CA . ASP A 1 92 ? 7.705 6.606 -22.647 1.00 52.16 92 ASP A CA 1
ATOM 721 C C . ASP A 1 92 ? 6.930 6.371 -21.329 1.00 52.16 92 ASP A C 1
ATOM 723 O O . ASP A 1 92 ? 7.273 5.473 -20.550 1.00 52.16 92 ASP A O 1
ATOM 727 N N . LYS A 1 93 ? 5.902 7.179 -21.010 1.00 62.34 93 LYS A N 1
ATOM 728 C CA . LYS A 1 93 ? 5.101 6.968 -19.788 1.00 62.34 93 LYS A CA 1
ATOM 729 C C . LYS A 1 93 ? 4.163 5.788 -19.966 1.00 62.34 93 LYS A C 1
ATOM 731 O O . LYS A 1 93 ? 2.965 5.946 -20.177 1.00 62.34 93 LYS A O 1
ATOM 736 N N . ARG A 1 94 ? 4.739 4.596 -19.855 1.00 77.88 94 ARG A N 1
ATOM 737 C CA . ARG A 1 94 ? 3.978 3.363 -19.761 1.00 77.88 94 ARG A CA 1
ATOM 738 C C . ARG A 1 94 ? 3.015 3.458 -18.576 1.00 77.88 94 ARG A C 1
ATOM 740 O O . ARG A 1 94 ? 3.363 4.022 -17.534 1.00 77.88 94 ARG A O 1
ATOM 747 N N . ARG A 1 95 ? 1.836 2.858 -18.714 1.00 86.00 95 ARG A N 1
ATOM 748 C CA . ARG A 1 95 ? 0.785 2.714 -17.701 1.00 86.00 95 ARG A CA 1
ATOM 749 C C . ARG A 1 95 ? 1.363 2.235 -16.375 1.00 86.00 95 ARG A C 1
ATOM 751 O O . ARG A 1 95 ? 0.937 2.698 -15.318 1.00 86.00 95 ARG A O 1
ATOM 758 N N . PHE A 1 96 ? 2.367 1.359 -16.451 1.00 91.44 96 PHE A N 1
ATOM 759 C CA . PHE A 1 96 ? 3.086 0.813 -15.312 1.00 91.44 96 PHE A CA 1
ATOM 760 C C . PHE A 1 96 ? 4.601 0.997 -15.445 1.00 91.44 96 PHE A C 1
ATOM 762 O O . PHE A 1 96 ? 5.207 0.659 -16.466 1.00 91.44 96 PHE A O 1
ATOM 769 N N . GLN A 1 97 ? 5.255 1.436 -14.370 1.00 91.50 97 GLN A N 1
ATOM 770 C CA . GLN A 1 97 ? 6.707 1.605 -14.331 1.00 91.50 97 GLN A CA 1
ATOM 771 C C . GLN A 1 97 ? 7.308 1.044 -13.043 1.00 91.50 97 GLN A C 1
ATOM 773 O O . GLN A 1 97 ? 6.963 1.459 -11.944 1.00 91.50 97 GLN A O 1
ATOM 778 N N . ALA A 1 98 ? 8.221 0.082 -13.170 1.00 91.12 98 ALA A N 1
ATOM 779 C CA . ALA A 1 98 ? 8.868 -0.551 -12.032 1.00 91.12 98 ALA A CA 1
ATOM 780 C C . ALA A 1 98 ? 9.997 0.325 -11.473 1.00 91.12 98 ALA A C 1
ATOM 782 O O . ALA A 1 98 ? 10.952 0.664 -12.177 1.00 91.12 98 ALA A O 1
ATOM 783 N N . MET A 1 99 ? 9.913 0.580 -10.176 1.00 90.00 99 MET A N 1
ATOM 784 C CA . MET A 1 99 ? 10.785 1.436 -9.385 1.00 90.00 99 MET A CA 1
ATOM 785 C C . MET A 1 99 ? 11.483 0.607 -8.302 1.00 90.00 99 MET A C 1
ATOM 787 O O . MET A 1 99 ? 10.993 -0.445 -7.876 1.00 90.00 99 MET A O 1
ATOM 791 N N . ASP A 1 100 ? 12.635 1.080 -7.840 1.00 89.44 100 ASP A N 1
ATOM 792 C CA . ASP A 1 100 ? 13.272 0.543 -6.642 1.00 89.44 100 ASP A CA 1
ATOM 793 C C . ASP A 1 100 ? 12.540 1.062 -5.395 1.00 89.44 100 ASP A C 1
ATOM 795 O O . ASP A 1 100 ? 12.514 2.264 -5.130 1.00 89.44 100 ASP A O 1
ATOM 799 N N . SER A 1 101 ? 11.938 0.154 -4.621 1.00 89.31 101 SER A N 1
ATOM 800 C CA . SER A 1 101 ? 11.294 0.511 -3.350 1.00 89.31 101 SER A CA 1
ATOM 801 C C . SER A 1 101 ? 12.321 0.834 -2.261 1.00 89.31 101 SER A C 1
ATOM 803 O O . SER A 1 101 ? 12.017 1.518 -1.287 1.00 89.31 101 SER A O 1
ATOM 805 N N . GLY A 1 102 ? 13.543 0.318 -2.400 1.00 88.12 102 GLY A N 1
ATOM 806 C CA . GLY A 1 102 ? 14.580 0.410 -1.396 1.00 88.12 102 GLY A CA 1
ATOM 807 C C . GLY A 1 102 ? 14.501 -0.622 -0.262 1.00 88.12 102 GLY A C 1
ATOM 808 O O . GLY A 1 102 ? 15.299 -0.554 0.686 1.00 88.12 102 GLY A O 1
ATOM 809 N N . ALA A 1 103 ? 13.580 -1.583 -0.353 1.00 89.62 103 ALA A N 1
ATOM 810 C CA . ALA A 1 103 ? 13.491 -2.743 0.525 1.00 89.62 103 ALA A CA 1
ATOM 811 C C . ALA A 1 103 ? 13.675 -4.050 -0.251 1.00 89.62 103 ALA A C 1
ATOM 813 O O . ALA A 1 103 ? 13.134 -4.229 -1.339 1.00 89.62 103 ALA A O 1
ATOM 814 N N . ASN A 1 104 ? 14.406 -4.991 0.351 1.00 89.69 104 ASN A N 1
ATOM 815 C CA . ASN A 1 104 ? 14.656 -6.295 -0.253 1.00 89.69 104 ASN A CA 1
ATOM 816 C C . ASN A 1 104 ? 13.343 -7.043 -0.485 1.00 89.69 104 ASN A C 1
ATOM 818 O O . ASN A 1 104 ? 12.502 -7.133 0.416 1.00 89.69 104 ASN A O 1
ATOM 822 N N . ASN A 1 105 ? 13.220 -7.651 -1.661 1.00 91.12 105 ASN A N 1
ATOM 823 C CA . ASN A 1 105 ? 12.070 -8.440 -2.079 1.00 91.12 105 ASN A CA 1
ATOM 824 C C . ASN A 1 105 ? 10.759 -7.646 -2.162 1.00 91.12 105 ASN A C 1
ATOM 826 O O . ASN A 1 105 ? 9.679 -8.245 -2.144 1.00 91.12 105 ASN A O 1
ATOM 830 N N . VAL A 1 106 ? 10.839 -6.318 -2.255 1.00 92.88 106 VAL A N 1
ATOM 831 C CA . VAL A 1 106 ? 9.689 -5.439 -2.460 1.00 92.88 106 VAL A CA 1
ATOM 832 C C . VAL A 1 106 ? 9.947 -4.574 -3.680 1.00 92.88 106 VAL A C 1
ATOM 834 O O . VAL A 1 106 ? 10.931 -3.845 -3.750 1.00 92.88 106 VAL A O 1
A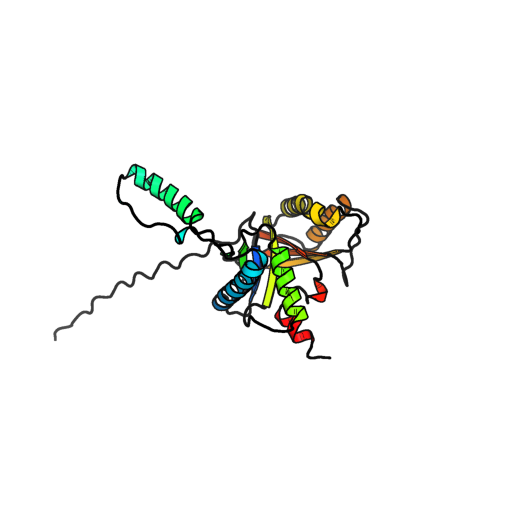TOM 837 N N . VAL A 1 107 ? 9.043 -4.632 -4.644 1.00 93.12 107 VAL A N 1
ATOM 838 C CA . VAL A 1 107 ? 9.094 -3.818 -5.856 1.00 93.12 107 VAL A CA 1
ATOM 839 C C . VAL A 1 107 ? 7.928 -2.850 -5.813 1.00 93.12 107 VAL A C 1
ATOM 841 O O . VAL A 1 107 ? 6.808 -3.248 -5.502 1.00 93.12 107 VAL A O 1
ATOM 844 N N . PHE A 1 108 ? 8.181 -1.586 -6.134 1.00 95.38 108 PHE A N 1
ATOM 845 C CA . PHE A 1 108 ? 7.108 -0.630 -6.362 1.00 95.38 108 PHE A CA 1
ATOM 846 C C . PHE A 1 108 ? 6.867 -0.510 -7.864 1.00 95.38 108 PHE A C 1
ATOM 848 O O . PHE A 1 108 ? 7.811 -0.317 -8.626 1.00 95.38 108 PHE A O 1
ATOM 855 N N . ILE A 1 109 ? 5.622 -0.646 -8.303 1.00 94.62 109 ILE A N 1
ATOM 856 C CA . ILE A 1 109 ? 5.221 -0.369 -9.681 1.00 94.62 109 ILE A CA 1
ATOM 857 C C . ILE A 1 109 ? 4.369 0.891 -9.655 1.00 94.62 109 ILE A C 1
ATOM 859 O O . ILE A 1 109 ? 3.236 0.860 -9.182 1.00 94.62 109 ILE A O 1
ATOM 863 N N . GLN A 1 110 ? 4.920 1.999 -10.143 1.00 94.12 110 GLN A N 1
ATOM 864 C CA . GLN A 1 110 ? 4.172 3.232 -10.332 1.00 94.12 110 GLN A CA 1
ATOM 865 C C . GLN A 1 110 ? 3.079 2.994 -11.373 1.00 94.12 110 GLN A C 1
ATOM 867 O O . GLN A 1 110 ? 3.338 2.391 -12.415 1.00 94.12 110 GLN A O 1
ATOM 872 N N . SER A 1 111 ? 1.876 3.474 -11.081 1.00 92.50 111 SER A N 1
ATOM 873 C CA . SER A 1 111 ? 0.730 3.417 -11.980 1.00 92.50 111 SER A CA 1
ATOM 874 C C . SER A 1 111 ? 0.333 4.832 -12.379 1.00 92.50 111 SER A C 1
ATOM 876 O O . SER A 1 111 ? 0.279 5.715 -11.524 1.00 92.50 111 SER A O 1
ATOM 878 N N . GLN A 1 112 ? 0.038 5.034 -13.662 1.00 88.81 112 GLN A N 1
ATOM 879 C CA . GLN A 1 112 ? -0.582 6.268 -14.162 1.00 88.81 112 GLN A CA 1
ATOM 880 C C . GLN A 1 112 ? -2.119 6.204 -14.124 1.00 88.81 112 GLN A C 1
ATOM 882 O O . GLN A 1 112 ? -2.787 7.163 -14.497 1.00 88.81 112 GLN A O 1
ATOM 887 N N . LEU A 1 113 ? -2.694 5.073 -13.694 1.00 86.50 113 LEU A N 1
ATOM 888 C CA . LEU A 1 113 ? -4.140 4.922 -13.543 1.00 86.50 113 LEU A CA 1
ATOM 889 C C . LEU A 1 113 ? -4.646 5.734 -12.347 1.00 86.50 113 LEU A C 1
ATOM 891 O O . LEU A 1 113 ? -4.006 5.762 -11.295 1.00 86.50 113 LEU A O 1
ATOM 895 N N . GLU A 1 114 ? -5.842 6.311 -12.479 1.00 82.88 114 GLU A N 1
ATOM 896 C CA . GLU A 1 114 ? -6.459 7.091 -11.399 1.00 82.88 114 GLU A CA 1
ATOM 897 C C . GLU A 1 114 ? -6.746 6.234 -10.153 1.00 82.88 114 GLU A C 1
ATOM 899 O O . GLU A 1 114 ? -6.555 6.692 -9.027 1.00 82.88 114 GLU A O 1
ATOM 904 N N . SER A 1 115 ? -7.162 4.976 -10.360 1.00 86.31 115 SER A N 1
ATOM 905 C CA . SER A 1 115 ? -7.556 4.033 -9.299 1.00 86.31 115 SER A CA 1
ATOM 906 C C . SER A 1 115 ? -6.834 2.679 -9.420 1.00 86.31 115 SER A C 1
ATOM 908 O O . SER A 1 115 ? -7.405 1.705 -9.916 1.00 86.31 115 SER A O 1
ATOM 910 N N . PRO A 1 116 ? -5.561 2.578 -8.981 1.00 90.38 116 PRO A N 1
ATOM 911 C CA . PRO A 1 116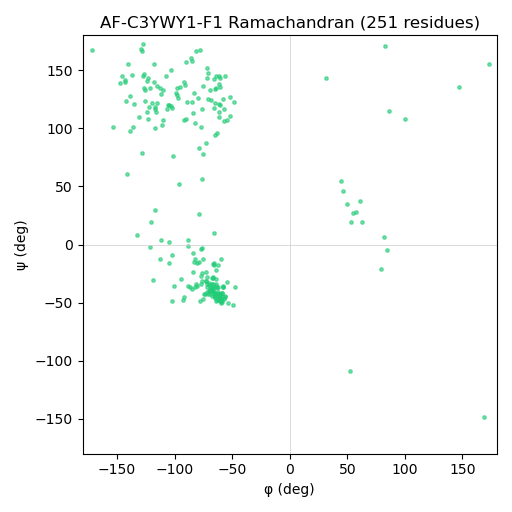 ? -4.847 1.298 -8.940 1.00 90.38 116 PRO A CA 1
ATOM 912 C C . PRO A 1 116 ? -5.481 0.298 -7.957 1.00 90.38 116 PRO A C 1
ATOM 914 O O . PRO A 1 116 ? -5.284 -0.907 -8.092 1.00 90.38 116 PRO A O 1
ATOM 917 N N . ASP A 1 117 ? -6.248 0.785 -6.981 1.00 92.94 117 ASP A N 1
ATOM 918 C CA . ASP A 1 117 ? -6.996 -0.002 -6.002 1.00 92.94 117 ASP A CA 1
ATOM 919 C C . ASP A 1 117 ? -8.046 -0.906 -6.651 1.00 92.94 117 ASP A C 1
ATOM 921 O O . ASP A 1 117 ? -8.076 -2.101 -6.357 1.00 92.94 117 ASP A O 1
ATOM 925 N N . LYS A 1 118 ? -8.833 -0.374 -7.593 1.00 93.69 118 LYS A N 1
ATOM 926 C CA . LYS A 1 118 ? -9.873 -1.135 -8.300 1.00 93.69 118 LYS A CA 1
ATOM 927 C C . LYS A 1 118 ? -9.284 -2.254 -9.148 1.00 93.69 118 LYS A C 1
ATOM 929 O O . LYS A 1 118 ? -9.787 -3.370 -9.112 1.00 93.69 118 LYS A O 1
ATOM 934 N N . LEU A 1 119 ? -8.192 -1.968 -9.861 1.00 94.06 119 LEU A N 1
ATOM 935 C CA . LEU A 1 119 ? -7.493 -2.966 -10.669 1.00 94.06 119 LEU A CA 1
ATOM 936 C C . LEU A 1 119 ? -6.971 -4.117 -9.800 1.00 94.06 119 LEU A C 1
ATOM 938 O O . LEU A 1 119 ? -7.183 -5.281 -10.124 1.00 94.06 119 LEU A O 1
ATOM 942 N N . VAL A 1 120 ? -6.292 -3.805 -8.690 1.00 95.44 120 VAL A N 1
ATOM 943 C CA . VAL A 1 120 ? -5.735 -4.843 -7.809 1.00 95.44 120 VAL A CA 1
ATOM 944 C C . VAL A 1 120 ? -6.837 -5.637 -7.111 1.00 95.44 120 VAL A C 1
ATOM 946 O O . VAL A 1 120 ? -6.705 -6.853 -6.993 1.00 95.44 120 VAL A O 1
ATOM 949 N N . HIS A 1 121 ? -7.914 -4.981 -6.671 1.00 95.19 121 HIS A N 1
ATOM 950 C CA . HIS A 1 121 ? -9.065 -5.671 -6.084 1.00 95.19 121 HIS A CA 1
ATOM 951 C C . HIS A 1 121 ? -9.700 -6.631 -7.094 1.00 95.19 121 HIS A C 1
ATOM 953 O O . HIS A 1 121 ? -9.845 -7.804 -6.774 1.00 95.19 121 HIS A O 1
ATOM 959 N N . HIS A 1 122 ? -9.925 -6.196 -8.338 1.00 94.31 122 HIS A N 1
ATOM 960 C CA . HIS A 1 122 ? -10.467 -7.053 -9.395 1.00 94.31 122 HIS A CA 1
ATOM 961 C C . HIS A 1 122 ? -9.569 -8.261 -9.713 1.00 94.31 122 HIS A C 1
ATOM 963 O O . HIS A 1 122 ? -10.064 -9.380 -9.813 1.00 94.31 122 HIS A O 1
ATOM 969 N N . ILE A 1 123 ? -8.246 -8.065 -9.797 1.00 93.94 123 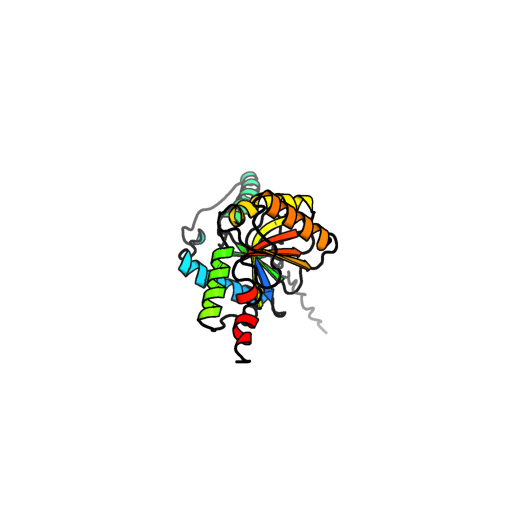ILE A N 1
ATOM 970 C CA . ILE A 1 123 ? -7.280 -9.164 -9.972 1.00 93.94 123 ILE A CA 1
ATOM 971 C C . ILE A 1 123 ? -7.410 -10.190 -8.840 1.00 93.94 123 ILE A C 1
ATOM 973 O O . ILE A 1 123 ? -7.406 -11.395 -9.077 1.00 93.94 123 ILE A O 1
ATOM 977 N N . LEU A 1 124 ? -7.472 -9.724 -7.592 1.00 93.69 124 LEU A N 1
ATOM 978 C CA . LEU A 1 124 ? -7.532 -10.609 -6.431 1.00 93.69 124 LEU A CA 1
ATOM 979 C C . LEU A 1 124 ? -8.885 -11.301 -6.300 1.00 93.69 124 LEU A C 1
ATOM 981 O O . LEU A 1 124 ? -8.913 -12.453 -5.872 1.00 93.69 124 LEU A O 1
ATOM 985 N N . ASP A 1 125 ? -9.970 -10.629 -6.675 1.00 93.56 125 ASP A N 1
ATOM 986 C CA . ASP A 1 125 ? -11.314 -11.193 -6.686 1.00 93.56 125 ASP A CA 1
ATOM 987 C C . ASP A 1 125 ? -11.446 -12.292 -7.752 1.00 93.56 125 ASP A C 1
ATOM 989 O O . ASP A 1 125 ? -11.877 -13.399 -7.432 1.00 93.56 125 ASP A O 1
ATOM 993 N N . ASP A 1 126 ? -10.935 -12.073 -8.972 1.00 92.75 126 ASP A N 1
ATOM 994 C CA . ASP A 1 126 ? -10.890 -13.121 -10.006 1.00 92.75 126 ASP A CA 1
ATOM 995 C C . ASP A 1 126 ? -10.017 -14.309 -9.582 1.00 92.75 126 ASP A C 1
ATOM 997 O O . ASP A 1 126 ? -10.392 -15.467 -9.766 1.00 92.75 126 ASP A O 1
ATOM 1001 N N . ILE A 1 127 ? -8.867 -14.069 -8.944 1.00 91.69 127 ILE A N 1
ATOM 1002 C CA . ILE A 1 127 ? -8.028 -15.155 -8.409 1.00 91.69 127 ILE A CA 1
ATOM 1003 C C . ILE A 1 127 ? -8.747 -15.888 -7.271 1.00 91.69 127 ILE A C 1
ATOM 1005 O O . ILE A 1 127 ? -8.644 -17.113 -7.157 1.00 91.69 127 ILE A O 1
ATOM 1009 N N . ASN A 1 128 ? -9.493 -15.169 -6.435 1.00 90.94 128 ASN A N 1
ATOM 1010 C CA . ASN A 1 128 ? -10.273 -15.762 -5.361 1.00 90.94 128 ASN A CA 1
ATOM 1011 C C . ASN A 1 128 ? -11.450 -16.596 -5.890 1.00 90.94 128 ASN A C 1
ATOM 1013 O O . ASN A 1 128 ? -11.728 -17.643 -5.311 1.00 90.94 128 ASN A O 1
ATOM 1017 N N . ALA A 1 129 ? -12.097 -16.178 -6.978 1.00 91.25 129 ALA A N 1
ATOM 1018 C CA . ALA A 1 129 ? -13.195 -16.903 -7.610 1.00 91.25 129 ALA A CA 1
ATOM 1019 C C . ALA A 1 129 ? -12.702 -18.088 -8.457 1.00 91.25 129 ALA A C 1
ATOM 1021 O O . ALA A 1 129 ? -13.187 -19.209 -8.315 1.00 91.25 129 ALA A O 1
ATOM 1022 N N . SER A 1 130 ? -11.705 -17.866 -9.318 1.00 88.88 130 SER A N 1
ATOM 1023 C CA . SER A 1 130 ? -11.176 -18.880 -10.238 1.00 88.88 130 SER A CA 1
ATOM 1024 C C . SER A 1 130 ? -10.275 -19.910 -9.557 1.00 88.88 130 SER A C 1
ATOM 1026 O O . SER A 1 130 ? -10.091 -21.004 -10.095 1.00 88.88 130 SER A O 1
ATOM 1028 N N . LYS A 1 131 ? -9.663 -19.548 -8.418 1.00 83.75 131 LYS A N 1
ATOM 1029 C CA . LYS A 1 131 ? -8.617 -20.312 -7.712 1.00 83.75 131 LYS A CA 1
ATOM 1030 C C . LYS A 1 131 ? -7.424 -20.692 -8.597 1.00 83.75 131 LYS A C 1
ATOM 1032 O O . LYS A 1 131 ? -6.656 -21.596 -8.267 1.00 83.75 131 LYS A O 1
ATOM 1037 N N . LYS A 1 132 ? -7.236 -20.002 -9.727 1.00 81.62 132 LYS A N 1
ATOM 1038 C CA . LYS A 1 132 ? -6.145 -20.258 -10.671 1.00 81.62 132 LYS A CA 1
ATOM 1039 C C . LYS A 1 132 ? -4.997 -19.298 -10.429 1.00 81.62 132 LYS A C 1
ATOM 1041 O O . LYS A 1 132 ? -5.168 -18.090 -10.299 1.00 81.62 132 LYS A O 1
ATOM 1046 N N . PHE A 1 133 ? -3.795 -19.856 -10.414 1.00 71.94 133 PHE A N 1
ATOM 1047 C CA . PHE A 1 133 ? -2.590 -19.116 -10.089 1.00 71.94 133 PHE A CA 1
ATOM 1048 C C . PHE A 1 133 ? -1.751 -18.832 -11.339 1.00 71.94 133 PHE A C 1
ATOM 1050 O O . PHE A 1 133 ? -1.299 -19.759 -12.009 1.00 71.94 133 PHE A O 1
ATOM 1057 N N . LYS A 1 134 ? -1.524 -17.547 -11.644 1.00 73.00 134 LYS A N 1
ATOM 1058 C CA . LYS A 1 134 ? -0.778 -17.108 -12.840 1.00 73.00 134 LYS A CA 1
ATOM 1059 C C . LYS A 1 134 ? 0.671 -16.665 -12.559 1.00 73.00 134 LYS A C 1
ATOM 1061 O O . LYS A 1 134 ? 1.426 -16.460 -13.505 1.00 73.00 134 LYS A O 1
ATOM 1066 N N . THR A 1 135 ? 1.097 -16.518 -11.296 1.00 83.19 135 THR A N 1
ATOM 1067 C CA . THR A 1 135 ? 2.348 -15.793 -10.965 1.00 83.19 135 THR A CA 1
ATOM 1068 C C . THR A 1 135 ? 3.210 -16.440 -9.879 1.00 83.19 135 THR A C 1
ATOM 1070 O O . THR A 1 135 ? 3.023 -16.184 -8.698 1.00 83.19 135 THR A O 1
ATOM 1073 N N . ARG A 1 136 ? 4.245 -17.210 -10.223 1.00 84.56 136 ARG A N 1
ATOM 1074 C CA . ARG A 1 136 ? 5.097 -17.907 -9.233 1.00 84.56 136 ARG A CA 1
ATOM 1075 C C . ARG A 1 136 ? 5.779 -16.986 -8.211 1.00 84.56 136 ARG A C 1
ATOM 1077 O O . ARG A 1 136 ? 5.955 -17.382 -7.059 1.00 84.56 136 ARG A O 1
ATOM 1084 N N . ASN A 1 137 ? 6.206 -15.801 -8.632 1.00 89.19 137 ASN A N 1
ATOM 1085 C CA . ASN A 1 137 ? 7.110 -14.935 -7.879 1.00 89.19 137 ASN A CA 1
ATOM 1086 C C . ASN A 1 137 ? 6.416 -13.733 -7.221 1.00 89.19 137 ASN A C 1
ATOM 1088 O O . ASN A 1 137 ? 7.002 -13.114 -6.331 1.00 89.19 137 ASN A O 1
ATOM 1092 N N . VAL A 1 138 ? 5.189 -13.405 -7.632 1.00 91.94 138 VAL A N 1
ATOM 1093 C CA . VAL A 1 138 ? 4.355 -12.365 -7.008 1.00 91.94 138 VAL A CA 1
ATOM 1094 C C . VAL A 1 138 ? 3.634 -12.975 -5.804 1.00 91.94 138 VAL A C 1
ATOM 1096 O O . VAL A 1 138 ? 2.790 -13.852 -5.958 1.00 91.94 138 VAL A O 1
ATOM 1099 N N . LEU A 1 139 ? 3.977 -12.530 -4.593 1.00 92.12 139 LEU A N 1
ATOM 1100 C CA . LEU A 1 139 ? 3.370 -13.043 -3.359 1.00 92.12 139 LEU A CA 1
ATOM 1101 C C . LEU A 1 139 ? 2.173 -12.205 -2.922 1.00 92.12 139 LEU A C 1
ATOM 1103 O O . LEU A 1 139 ? 1.126 -12.734 -2.576 1.00 92.12 139 LEU A O 1
ATOM 1107 N N . ARG A 1 140 ? 2.331 -10.883 -2.903 1.00 93.94 140 ARG A N 1
ATOM 1108 C CA . ARG A 1 140 ? 1.323 -9.945 -2.398 1.00 93.94 140 ARG A CA 1
ATOM 1109 C C . ARG A 1 140 ? 1.328 -8.691 -3.252 1.00 93.94 140 ARG A C 1
ATOM 1111 O O . ARG A 1 140 ? 2.415 -8.219 -3.580 1.00 93.94 140 ARG A O 1
ATOM 1118 N N . MET A 1 141 ? 0.149 -8.139 -3.521 1.00 94.75 141 MET A N 1
ATOM 1119 C CA . MET A 1 141 ? -0.029 -6.860 -4.213 1.00 94.75 141 MET A CA 1
ATOM 1120 C C . MET A 1 141 ? -0.824 -5.911 -3.321 1.00 94.75 141 MET A C 1
ATOM 1122 O O . MET A 1 141 ? -1.950 -6.216 -2.964 1.00 94.75 141 MET A O 1
ATOM 1126 N N . ILE A 1 142 ? -0.246 -4.777 -2.934 1.00 96.94 142 ILE A N 1
ATOM 1127 C CA . ILE A 1 142 ? -0.933 -3.734 -2.163 1.00 96.94 142 ILE A CA 1
ATOM 1128 C C . ILE A 1 142 ? -0.986 -2.476 -3.030 1.00 96.94 142 ILE A C 1
ATOM 1130 O O . ILE A 1 142 ? 0.073 -1.923 -3.329 1.00 96.94 142 ILE A O 1
ATOM 1134 N N . PRO A 1 143 ? -2.169 -2.013 -3.463 1.00 96.81 143 PRO A N 1
ATOM 1135 C CA . PRO A 1 143 ? -2.269 -0.782 -4.235 1.00 96.81 143 PRO A CA 1
ATOM 1136 C C . PRO A 1 143 ? -1.941 0.401 -3.326 1.00 96.81 143 PRO A C 1
ATOM 1138 O O . PRO A 1 143 ? -2.446 0.475 -2.217 1.00 96.81 143 PRO A O 1
ATOM 1141 N N . VAL A 1 144 ? -1.098 1.322 -3.771 1.00 96.62 144 VAL A N 1
ATOM 1142 C CA . VAL A 1 144 ? -0.719 2.544 -3.056 1.00 96.62 144 VAL A CA 1
ATOM 1143 C C . VAL A 1 144 ? -1.483 3.712 -3.658 1.00 96.62 144 VAL A C 1
ATOM 1145 O O . VAL A 1 144 ? -1.302 4.045 -4.831 1.00 96.62 144 VAL A O 1
ATOM 1148 N N . MET A 1 145 ? -2.325 4.331 -2.836 1.00 94.88 145 MET A N 1
ATOM 1149 C CA . MET A 1 145 ? -3.189 5.442 -3.238 1.00 94.88 145 MET A CA 1
ATOM 1150 C C . MET A 1 145 ? -2.559 6.805 -2.951 1.00 94.88 145 MET A C 1
ATOM 1152 O O . MET A 1 145 ? -2.826 7.769 -3.663 1.00 94.88 145 MET A O 1
ATOM 1156 N N . SER A 1 146 ? -1.721 6.883 -1.916 1.00 94.56 146 SER A N 1
ATOM 1157 C CA . SER A 1 146 ? -0.886 8.045 -1.618 1.00 94.56 146 SER A CA 1
ATOM 1158 C C . SER A 1 146 ? 0.464 7.588 -1.080 1.00 94.56 146 SER A C 1
ATOM 1160 O O . SER A 1 146 ? 0.538 6.646 -0.286 1.00 94.56 146 SER A O 1
ATOM 1162 N N . ALA A 1 147 ? 1.524 8.271 -1.504 1.00 95.69 147 ALA A N 1
ATOM 1163 C CA . ALA A 1 147 ? 2.862 8.135 -0.954 1.00 95.69 147 ALA A CA 1
ATOM 1164 C C . ALA A 1 147 ? 3.310 9.491 -0.397 1.00 95.69 147 ALA A C 1
ATOM 1166 O O . ALA A 1 147 ? 3.385 10.471 -1.134 1.00 95.69 147 ALA A O 1
ATOM 1167 N N . CYS A 1 148 ? 3.638 9.567 0.890 1.00 95.44 148 CYS A N 1
ATOM 1168 C CA . CYS A 1 148 ? 4.085 10.798 1.543 1.00 95.44 148 CYS A CA 1
ATOM 1169 C C . CYS A 1 148 ? 5.407 10.589 2.287 1.00 95.44 148 CYS A C 1
ATOM 1171 O O . CYS A 1 148 ? 5.902 9.468 2.404 1.00 95.44 148 CYS A O 1
ATOM 1173 N N . LYS A 1 149 ? 6.019 11.661 2.803 1.00 94.69 149 LYS A N 1
ATOM 1174 C CA . LYS A 1 149 ? 7.172 11.503 3.704 1.00 94.69 149 LYS A CA 1
ATOM 1175 C C . LYS A 1 149 ? 6.731 10.784 4.981 1.00 94.69 149 LYS A C 1
ATOM 1177 O O . LYS A 1 149 ? 5.621 11.006 5.463 1.00 94.69 149 LYS A O 1
ATOM 1182 N N . ALA A 1 150 ? 7.608 9.954 5.537 1.00 93.31 150 ALA A N 1
ATOM 1183 C CA . ALA A 1 150 ? 7.383 9.191 6.764 1.00 93.31 150 ALA A CA 1
ATOM 1184 C C . ALA A 1 150 ? 7.500 10.063 8.033 1.00 93.31 150 ALA A C 1
ATOM 1186 O O . ALA A 1 150 ? 8.303 9.790 8.925 1.00 93.31 150 ALA A O 1
ATOM 1187 N N . TYR A 1 151 ? 6.697 11.125 8.091 1.00 93.31 151 TYR A N 1
ATOM 1188 C CA . TYR A 1 151 ? 6.502 11.986 9.254 1.00 93.31 151 TYR A CA 1
ATOM 1189 C C . TYR A 1 151 ? 5.019 12.016 9.603 1.00 93.31 151 TYR A C 1
ATOM 1191 O O . TYR A 1 151 ? 4.174 12.015 8.706 1.00 93.31 151 TYR A O 1
ATOM 1199 N N . LEU A 1 152 ? 4.701 12.062 10.897 1.00 93.62 152 LEU A N 1
ATOM 1200 C CA . LEU A 1 152 ? 3.322 11.954 11.377 1.00 93.62 152 LEU A CA 1
ATOM 1201 C C . LEU A 1 152 ? 2.404 13.022 10.760 1.00 93.62 152 LEU A C 1
ATOM 1203 O O . LEU A 1 152 ? 1.341 12.682 10.256 1.00 93.62 152 LEU A O 1
ATOM 1207 N N . GLU A 1 153 ? 2.868 14.271 10.690 1.00 94.75 153 GLU A N 1
ATOM 1208 C CA . GLU A 1 153 ? 2.140 15.389 10.073 1.00 94.75 153 GLU A CA 1
ATOM 1209 C C . GLU A 1 153 ? 1.806 15.147 8.596 1.00 94.75 153 GLU A C 1
ATOM 1211 O O . GLU A 1 153 ? 0.705 15.437 8.137 1.00 94.75 153 GLU A O 1
ATOM 1216 N N . ASN A 1 154 ? 2.748 14.591 7.828 1.00 95.38 154 ASN A N 1
ATOM 1217 C CA . ASN A 1 154 ? 2.521 14.292 6.415 1.00 95.38 154 ASN A CA 1
ATOM 1218 C C . ASN A 1 154 ? 1.522 13.147 6.235 1.00 95.38 154 ASN A C 1
ATOM 1220 O O . ASN A 1 154 ? 0.678 13.212 5.345 1.00 95.38 154 ASN A O 1
ATOM 1224 N N . VAL A 1 155 ? 1.612 12.123 7.086 1.00 95.44 155 VAL A N 1
ATOM 1225 C CA . VAL A 1 155 ? 0.676 10.994 7.079 1.00 95.44 155 VAL A CA 1
ATOM 1226 C C . VAL A 1 155 ? -0.729 11.462 7.448 1.00 95.44 155 VAL A C 1
ATOM 1228 O O . VAL A 1 155 ? -1.674 11.087 6.760 1.00 95.44 155 VAL A O 1
ATOM 1231 N N . LYS A 1 156 ? -0.862 12.322 8.469 1.00 96.31 156 LYS A N 1
ATOM 1232 C CA . LYS A 1 156 ? -2.148 12.898 8.875 1.00 96.31 156 LYS A CA 1
ATOM 1233 C C . LYS A 1 156 ? -2.781 13.695 7.734 1.00 96.31 156 LYS A C 1
ATOM 1235 O O . LYS A 1 156 ? -3.905 13.397 7.355 1.00 96.31 156 LYS A O 1
ATOM 1240 N N . LYS A 1 157 ? -2.026 14.602 7.106 1.00 96.62 157 LYS A N 1
ATOM 1241 C CA . LYS A 1 157 ? -2.506 15.400 5.964 1.00 96.62 157 LYS A CA 1
ATOM 1242 C C . LYS A 1 157 ? -2.964 14.537 4.789 1.00 96.62 157 LYS A C 1
ATOM 1244 O O . LYS A 1 157 ? -4.055 14.727 4.268 1.00 96.62 157 LYS A O 1
ATOM 1249 N N . SER A 1 158 ? -2.169 13.537 4.396 1.00 96.25 158 SER A N 1
ATOM 1250 C CA . SER A 1 158 ? -2.589 12.618 3.329 1.00 96.25 158 SER A CA 1
ATOM 1251 C C . SER A 1 158 ? -3.819 11.787 3.705 1.00 96.25 158 SER A C 1
ATOM 1253 O O . SER A 1 158 ? -4.576 11.407 2.816 1.00 96.25 158 SER A O 1
ATOM 1255 N N . ALA A 1 159 ? -4.027 11.485 4.988 1.00 96.50 159 ALA A N 1
ATOM 1256 C CA . ALA A 1 159 ? -5.225 10.797 5.451 1.00 96.50 159 ALA A CA 1
ATOM 1257 C C . ALA A 1 159 ? -6.454 11.718 5.427 1.00 96.50 159 ALA A C 1
ATOM 1259 O O . ALA A 1 159 ? -7.497 11.296 4.941 1.00 96.50 159 ALA A O 1
ATOM 1260 N N . GLU A 1 160 ? -6.318 12.972 5.863 1.00 96.31 160 GLU A N 1
ATOM 1261 C CA . GLU A 1 160 ? -7.375 13.997 5.810 1.00 96.31 160 GLU A CA 1
ATOM 1262 C C . GLU A 1 160 ? -7.865 14.231 4.366 1.00 96.31 160 GLU A C 1
ATOM 1264 O O . GLU A 1 160 ? -9.059 14.391 4.136 1.00 96.31 160 GLU A O 1
ATOM 1269 N N . GLU A 1 161 ? -6.974 14.156 3.371 1.00 94.94 161 GLU A N 1
ATOM 1270 C CA . GLU A 1 161 ? -7.334 14.246 1.945 1.00 94.94 161 GLU A CA 1
ATOM 1271 C C . GLU A 1 161 ? -7.971 12.957 1.384 1.00 94.94 161 GLU A C 1
ATOM 1273 O O . GLU A 1 161 ? -8.778 12.999 0.450 1.00 94.94 161 GLU A O 1
ATOM 1278 N N . MET A 1 162 ? -7.581 11.789 1.904 1.00 94.06 162 MET A N 1
ATOM 1279 C CA . MET A 1 162 ? -7.963 10.486 1.349 1.00 94.06 162 MET A CA 1
ATOM 1280 C C . MET A 1 162 ? -9.237 9.917 1.975 1.00 94.06 162 MET A C 1
ATOM 1282 O O . MET A 1 162 ? -10.091 9.396 1.259 1.00 94.06 162 MET A O 1
ATOM 1286 N N . PHE A 1 163 ? -9.358 9.980 3.299 1.00 95.50 163 PHE A N 1
ATOM 1287 C CA . PHE A 1 163 ? -10.400 9.308 4.076 1.00 95.50 163 PHE A CA 1
ATOM 1288 C C . PHE A 1 163 ? -11.823 9.788 3.781 1.00 95.50 163 PHE A C 1
ATOM 1290 O O . PHE A 1 163 ? -12.703 8.925 3.749 1.00 95.50 163 PHE A O 1
ATOM 1297 N N . PRO A 1 164 ? -12.087 11.071 3.462 1.00 94.88 164 PRO A N 1
ATOM 1298 C CA . PRO A 1 164 ? -13.432 11.496 3.082 1.00 94.88 164 PRO A CA 1
ATOM 1299 C C . PRO A 1 164 ? -14.032 10.683 1.925 1.00 94.88 164 PRO A C 1
ATOM 1301 O O . PRO A 1 164 ? -15.220 10.380 1.920 1.00 94.88 164 PRO A O 1
ATOM 1304 N N . LYS A 1 165 ? -13.203 10.209 0.984 1.00 93.56 165 LYS A N 1
ATOM 1305 C CA . LYS A 1 165 ? -13.658 9.382 -0.150 1.00 93.56 165 LYS A CA 1
ATOM 1306 C C . LYS A 1 165 ? -14.198 8.005 0.260 1.00 93.56 165 LYS A C 1
ATOM 1308 O O . LYS A 1 165 ? -14.856 7.360 -0.548 1.00 93.56 165 LYS A O 1
ATOM 1313 N N . PHE A 1 166 ? -13.885 7.546 1.471 1.00 93.50 166 PHE A N 1
ATOM 1314 C CA . PHE A 1 166 ? -14.205 6.201 1.957 1.00 93.50 166 PHE A CA 1
ATOM 1315 C C . PHE A 1 166 ? -15.112 6.197 3.189 1.00 93.50 166 PHE A C 1
ATOM 1317 O O . PHE A 1 166 ? -15.879 5.255 3.359 1.00 93.50 166 PHE A O 1
ATOM 1324 N N . PHE A 1 167 ? -15.020 7.222 4.039 1.00 94.06 167 PHE A N 1
ATOM 1325 C CA . PHE A 1 167 ? -15.673 7.251 5.351 1.00 94.06 167 PHE A CA 1
ATOM 1326 C C . PHE A 1 167 ? -16.802 8.286 5.464 1.00 94.06 167 PHE A C 1
ATOM 1328 O O . PHE A 1 167 ? -17.581 8.205 6.407 1.00 94.06 167 PHE A O 1
ATOM 1335 N N . SER A 1 168 ? -16.946 9.226 4.518 1.00 90.19 168 SER A N 1
ATOM 1336 C CA . SER A 1 168 ? -18.007 10.252 4.565 1.00 90.19 168 SER A CA 1
ATOM 1337 C C . SER A 1 168 ? -19.407 9.756 4.171 1.00 90.19 168 SER A C 1
ATOM 1339 O O . SER A 1 168 ? -20.347 10.544 4.198 1.00 90.19 168 SER A O 1
ATOM 1341 N N . GLY A 1 169 ? -19.557 8.492 3.765 1.00 86.81 169 GLY A N 1
ATOM 1342 C CA . GLY A 1 169 ? -20.857 7.905 3.419 1.00 86.81 169 GLY A CA 1
ATOM 1343 C C . GLY A 1 169 ? -21.693 7.510 4.642 1.00 86.81 169 GLY A C 1
ATOM 1344 O O . GLY A 1 169 ? -21.180 7.413 5.755 1.00 86.81 169 GLY A O 1
ATOM 1345 N N . GLU A 1 170 ? -22.978 7.225 4.416 1.00 84.94 170 GLU A N 1
ATOM 1346 C CA . GLU A 1 170 ? -23.929 6.813 5.466 1.00 84.94 170 GLU A CA 1
ATOM 1347 C C . GLU A 1 170 ? -23.738 5.360 5.936 1.00 84.94 170 GLU A C 1
ATOM 1349 O O . GLU A 1 170 ? -24.252 4.973 6.985 1.00 84.94 170 GLU A O 1
ATOM 1354 N N . ASP A 1 171 ? -22.955 4.567 5.200 1.00 87.94 171 ASP A N 1
ATOM 1355 C CA . ASP A 1 171 ? -22.729 3.141 5.468 1.00 87.94 171 ASP A CA 1
ATOM 1356 C C . ASP A 1 171 ? -21.971 2.878 6.783 1.00 87.94 171 ASP A C 1
ATOM 1358 O O . ASP A 1 171 ? -21.960 1.750 7.273 1.00 87.94 171 ASP A O 1
ATOM 1362 N N . ASN A 1 172 ? -21.335 3.908 7.359 1.00 91.31 172 ASN A N 1
ATOM 1363 C CA . ASN A 1 172 ? -20.568 3.853 8.610 1.00 91.31 172 ASN A CA 1
ATOM 1364 C C . ASN A 1 172 ? -19.638 2.622 8.705 1.00 91.31 172 ASN A C 1
ATOM 1366 O O . ASN A 1 172 ? -19.727 1.858 9.675 1.00 91.31 172 ASN A O 1
ATOM 1370 N N . PRO A 1 173 ? -18.751 2.405 7.711 1.00 94.81 173 PRO A N 1
ATOM 1371 C CA . PRO A 1 173 ? -17.974 1.178 7.611 1.00 94.81 173 PRO A CA 1
ATOM 1372 C C . PRO A 1 173 ? -17.071 0.977 8.828 1.00 94.81 173 PRO A C 1
ATOM 1374 O O . PRO A 1 173 ? -16.389 1.892 9.306 1.00 94.81 173 PRO A O 1
ATOM 1377 N N . SER A 1 174 ? -17.014 -0.260 9.309 1.00 96.25 174 SER A N 1
ATOM 1378 C CA . SER A 1 174 ? -16.028 -0.663 10.299 1.00 96.25 174 SER A CA 1
ATOM 1379 C C . SER A 1 174 ? -14.632 -0.736 9.677 1.00 96.25 174 SER A C 1
ATOM 1381 O O . SER A 1 174 ? -14.473 -1.058 8.496 1.00 96.25 174 SER A O 1
ATOM 1383 N N . TYR A 1 175 ? -13.591 -0.441 10.459 1.00 97.75 175 TYR A N 1
ATOM 1384 C CA . TYR A 1 175 ? -12.233 -0.371 9.920 1.00 97.75 175 TYR A CA 1
ATOM 1385 C C . TYR A 1 175 ? -11.142 -0.941 10.823 1.00 97.75 175 TYR A C 1
ATOM 1387 O O . TYR A 1 175 ? -11.258 -0.971 12.046 1.00 97.75 175 TYR A O 1
ATOM 1395 N N . ALA A 1 176 ? -10.031 -1.357 10.216 1.00 97.44 176 ALA A N 1
ATOM 1396 C CA . ALA A 1 176 ? -8.791 -1.675 10.921 1.00 97.44 176 ALA A CA 1
ATOM 1397 C C . ALA A 1 176 ? -7.617 -0.899 10.334 1.00 97.44 176 ALA A C 1
ATOM 1399 O O . ALA A 1 176 ? -7.538 -0.697 9.125 1.00 97.44 176 ALA A O 1
ATOM 1400 N N . ILE A 1 177 ? -6.654 -0.537 11.182 1.00 97.38 177 ILE A N 1
ATOM 1401 C CA . ILE A 1 177 ? -5.401 0.084 10.747 1.00 97.38 177 ILE A CA 1
ATOM 1402 C C . ILE A 1 177 ? -4.277 -0.951 10.821 1.00 97.38 177 ILE A C 1
ATOM 1404 O O . ILE A 1 177 ? -3.952 -1.484 11.885 1.00 97.38 177 ILE A O 1
ATOM 1408 N N . VAL A 1 178 ? -3.650 -1.228 9.679 1.00 96.12 178 VAL A N 1
ATOM 1409 C CA . VAL A 1 178 ? -2.558 -2.193 9.534 1.00 96.12 178 VAL A CA 1
ATOM 1410 C C . VAL A 1 178 ? -1.267 -1.446 9.237 1.00 96.12 178 VAL A C 1
ATOM 1412 O O . VAL A 1 178 ? -1.013 -1.041 8.110 1.00 96.12 178 VAL A O 1
ATOM 1415 N N . PHE A 1 179 ? -0.415 -1.311 10.250 1.00 95.50 179 PHE A N 1
ATOM 1416 C CA . PHE A 1 179 ? 0.893 -0.673 10.110 1.00 95.50 179 PHE A CA 1
ATOM 1417 C C . PHE A 1 179 ? 2.009 -1.696 9.855 1.00 95.50 179 PHE A C 1
ATOM 1419 O O . PHE A 1 179 ? 2.095 -2.718 10.548 1.00 95.50 179 PHE A O 1
ATOM 1426 N N . LYS A 1 180 ? 2.890 -1.404 8.898 1.00 93.44 180 LYS A N 1
ATOM 1427 C CA . LYS A 1 180 ? 4.130 -2.133 8.609 1.00 93.44 180 LYS A CA 1
ATOM 1428 C C . LYS A 1 180 ? 5.267 -1.151 8.354 1.00 93.44 180 LYS A C 1
ATOM 1430 O O . LYS A 1 180 ? 5.071 -0.101 7.753 1.00 93.44 180 LYS A O 1
ATOM 1435 N N . THR A 1 181 ? 6.471 -1.531 8.766 1.00 92.62 181 THR A N 1
ATOM 1436 C CA . THR A 1 181 ? 7.699 -0.779 8.492 1.00 92.62 181 THR A CA 1
ATOM 1437 C C . THR A 1 181 ? 8.749 -1.685 7.858 1.00 92.62 181 THR A C 1
ATOM 1439 O O . THR A 1 181 ? 8.831 -2.874 8.179 1.00 92.62 181 THR A O 1
ATOM 1442 N N . ARG A 1 182 ? 9.543 -1.130 6.943 1.00 89.50 182 ARG A N 1
ATOM 1443 C CA . ARG A 1 182 ? 10.680 -1.774 6.285 1.00 89.50 182 ARG A CA 1
ATOM 1444 C C . ARG A 1 182 ? 11.833 -0.800 6.181 1.00 89.50 182 ARG A C 1
ATOM 1446 O O . ARG A 1 182 ? 11.684 0.292 5.631 1.00 89.50 182 ARG A O 1
ATOM 1453 N N . ASN A 1 183 ? 13.004 -1.228 6.650 1.00 84.44 183 ASN A N 1
ATOM 1454 C CA . ASN A 1 183 ? 14.233 -0.435 6.595 1.00 84.44 183 ASN A CA 1
ATOM 1455 C C . ASN A 1 183 ? 14.025 0.996 7.133 1.00 84.44 183 ASN A C 1
ATOM 1457 O O . ASN A 1 183 ? 14.580 1.952 6.598 1.00 84.44 183 ASN A O 1
ATOM 1461 N N . SER A 1 184 ? 13.162 1.138 8.144 1.00 80.06 184 SER A N 1
ATOM 1462 C CA . SER A 1 184 ? 12.749 2.410 8.730 1.00 80.06 184 SER A CA 1
ATOM 1463 C C . SER A 1 184 ? 12.460 2.229 10.218 1.00 80.06 184 SER A C 1
ATOM 1465 O O . SER A 1 184 ? 11.874 1.222 10.624 1.00 80.06 184 SER A O 1
ATOM 1467 N N . GLY A 1 185 ? 12.891 3.197 11.026 1.00 74.00 185 GLY A N 1
ATOM 1468 C CA . GLY A 1 185 ? 12.725 3.203 12.484 1.00 74.00 185 GLY A CA 1
ATOM 1469 C C . GLY A 1 185 ? 12.203 4.528 13.039 1.00 74.00 185 GLY A C 1
ATOM 1470 O O . GLY A 1 185 ? 12.200 4.718 14.248 1.00 74.00 185 GLY A O 1
ATOM 1471 N N . THR A 1 186 ? 11.793 5.459 12.175 1.00 74.62 186 THR A N 1
ATOM 1472 C CA . THR A 1 186 ? 11.451 6.836 12.565 1.00 74.62 186 THR A CA 1
ATOM 1473 C C . THR A 1 186 ? 10.025 7.010 13.087 1.00 74.62 186 THR A C 1
ATOM 1475 O O . THR A 1 186 ? 9.784 7.952 13.833 1.00 74.62 186 THR A O 1
ATOM 1478 N N . MET A 1 187 ? 9.077 6.136 12.728 1.00 84.44 187 MET A N 1
ATOM 1479 C CA . MET A 1 187 ? 7.665 6.266 13.122 1.00 84.44 187 MET A CA 1
ATOM 1480 C C . MET A 1 187 ? 7.245 5.174 14.106 1.00 84.44 187 MET A C 1
ATOM 1482 O O . MET A 1 187 ? 7.417 3.984 13.829 1.00 84.44 187 MET A O 1
ATOM 1486 N N . LYS A 1 188 ? 6.627 5.565 15.227 1.00 88.94 188 LYS A N 1
ATOM 1487 C CA . LYS A 1 188 ? 6.056 4.610 16.183 1.00 88.94 188 LYS A CA 1
ATOM 1488 C C . LYS A 1 188 ? 4.666 4.172 15.740 1.00 88.94 188 LYS A C 1
ATOM 1490 O O . LYS A 1 188 ? 3.798 4.997 15.467 1.00 88.94 188 LYS A O 1
ATOM 1495 N N . ARG A 1 189 ? 4.445 2.856 15.735 1.00 91.94 189 ARG A N 1
ATOM 1496 C CA . ARG A 1 189 ? 3.184 2.220 15.330 1.00 91.94 189 ARG A CA 1
ATOM 1497 C C . ARG A 1 189 ? 1.960 2.851 16.004 1.00 91.94 189 ARG A C 1
ATOM 1499 O O . ARG A 1 189 ? 1.021 3.229 15.312 1.00 91.94 189 ARG A O 1
ATOM 1506 N N . ASP A 1 190 ? 1.980 2.969 17.328 1.00 93.88 190 ASP A N 1
ATOM 1507 C CA . ASP A 1 190 ? 0.806 3.391 18.101 1.00 93.88 190 ASP A CA 1
ATOM 1508 C C . ASP A 1 190 ? 0.457 4.865 17.886 1.00 93.88 190 ASP A C 1
ATOM 1510 O O . ASP A 1 190 ? -0.718 5.222 17.882 1.00 93.88 190 ASP A O 1
ATOM 1514 N N . GLU A 1 191 ? 1.461 5.715 17.663 1.00 94.06 191 GLU A N 1
ATOM 1515 C CA . GLU A 1 191 ? 1.259 7.133 17.344 1.00 94.06 191 GLU A CA 1
ATOM 1516 C C . GLU A 1 191 ? 0.562 7.280 15.984 1.00 94.06 191 GLU A C 1
ATOM 1518 O O . GLU A 1 191 ? -0.408 8.025 15.866 1.00 94.06 191 GLU A O 1
ATOM 1523 N N . VAL A 1 192 ? 0.985 6.499 14.982 1.00 95.06 192 VAL A N 1
ATOM 1524 C CA . VAL A 1 192 ? 0.354 6.483 13.651 1.00 95.06 192 VAL A CA 1
ATOM 1525 C C . VAL A 1 192 ? -1.075 5.955 13.715 1.00 95.06 192 VAL A C 1
ATOM 1527 O O . VAL A 1 192 ? -1.973 6.558 13.134 1.00 95.06 192 VAL A O 1
ATOM 1530 N N . ILE A 1 193 ? -1.310 4.855 14.437 1.00 96.12 193 ILE A N 1
ATOM 1531 C CA . ILE A 1 193 ? -2.656 4.283 14.590 1.00 96.12 193 ILE A CA 1
ATOM 1532 C C . ILE A 1 193 ? -3.596 5.291 15.255 1.00 96.12 193 ILE A C 1
ATOM 1534 O O . ILE A 1 193 ? -4.697 5.508 14.754 1.00 96.12 193 ILE A O 1
ATOM 1538 N N . LYS A 1 194 ? -3.162 5.932 16.348 1.00 96.44 194 LYS A N 1
ATOM 1539 C CA . LYS A 1 194 ? -3.962 6.946 17.049 1.00 96.44 194 LYS A CA 1
ATOM 1540 C C . LYS A 1 194 ? -4.270 8.143 16.154 1.00 96.44 194 LYS A C 1
ATOM 1542 O O . LYS A 1 194 ? -5.419 8.566 16.104 1.00 96.44 194 LYS A O 1
ATOM 1547 N N . ALA A 1 195 ? -3.276 8.651 15.425 1.00 96.44 195 ALA A N 1
ATOM 1548 C CA . ALA A 1 195 ? -3.466 9.784 14.524 1.00 96.44 195 ALA A CA 1
ATOM 1549 C C . ALA A 1 195 ? -4.486 9.468 13.420 1.00 96.44 195 ALA A C 1
ATOM 1551 O O . ALA A 1 195 ? -5.422 10.234 13.216 1.00 96.44 195 ALA A O 1
ATOM 1552 N N . LEU A 1 196 ? -4.355 8.317 12.752 1.00 97.06 196 LEU A N 1
ATOM 1553 C CA . LEU A 1 196 ? -5.273 7.919 11.682 1.00 97.06 196 LEU A CA 1
ATOM 1554 C C . LEU A 1 196 ? -6.682 7.618 12.200 1.00 97.06 196 LEU A C 1
ATOM 1556 O O . LEU A 1 196 ? -7.652 7.992 11.551 1.00 97.06 196 LEU A O 1
ATOM 1560 N N . ALA A 1 197 ? -6.812 6.988 13.370 1.00 96.56 197 ALA A N 1
ATOM 1561 C CA . ALA A 1 197 ? -8.117 6.780 13.993 1.00 96.56 197 ALA A CA 1
ATOM 1562 C C . ALA A 1 197 ? -8.796 8.109 14.367 1.00 96.56 197 ALA A C 1
ATOM 1564 O O . ALA A 1 197 ? -10.012 8.228 14.219 1.00 96.56 197 ALA A O 1
ATOM 1565 N N . GLY A 1 198 ? -8.014 9.107 14.796 1.00 96.81 198 GLY A N 1
ATOM 1566 C CA . GLY A 1 198 ? -8.488 10.473 15.017 1.00 96.81 198 GLY A CA 1
ATOM 1567 C C . GLY A 1 198 ? -9.062 11.093 13.745 1.00 96.81 198 GLY A C 1
ATOM 1568 O O . GLY A 1 198 ? -10.199 11.544 13.763 1.00 96.81 198 GLY A O 1
ATOM 1569 N N . VAL A 1 199 ? -8.339 11.006 12.623 1.00 96.88 199 VAL A N 1
ATOM 1570 C CA . VAL A 1 199 ? -8.821 11.516 11.325 1.00 96.88 199 VAL A CA 1
ATOM 1571 C C . VAL A 1 199 ? -10.108 10.812 10.882 1.00 96.88 199 VAL A C 1
ATOM 1573 O O . VAL A 1 199 ? -11.041 11.475 10.444 1.00 96.88 199 VAL A O 1
ATOM 1576 N N . VAL A 1 200 ? -10.211 9.482 11.020 1.00 96.31 200 VAL A N 1
ATOM 1577 C CA . VAL A 1 200 ? -11.468 8.774 10.698 1.00 96.31 200 VAL A CA 1
ATOM 1578 C C . VAL A 1 200 ? -12.618 9.278 11.573 1.00 96.31 200 VAL A C 1
ATOM 1580 O O . VAL A 1 200 ? -13.702 9.522 11.056 1.00 96.31 200 VAL A O 1
ATOM 1583 N N . SER A 1 201 ? -12.373 9.488 12.869 1.00 95.44 201 SER A N 1
ATOM 1584 C CA . SER A 1 201 ? -13.390 9.994 13.802 1.00 95.44 201 SER A CA 1
ATOM 1585 C C . SER A 1 201 ? -13.813 11.434 13.492 1.00 95.44 201 SER A C 1
ATOM 1587 O O . SER A 1 201 ? -14.977 11.767 13.678 1.00 95.44 201 SER A O 1
ATOM 1589 N N . GLU A 1 202 ? -12.896 12.281 13.012 1.00 95.56 202 GLU A N 1
ATOM 1590 C CA . GLU A 1 202 ? -13.198 13.644 12.548 1.00 95.56 202 GLU A CA 1
ATOM 1591 C C . GLU A 1 202 ? -14.067 13.631 11.278 1.00 95.56 202 GLU A C 1
ATOM 1593 O O . GLU A 1 202 ? -14.964 14.460 11.139 1.00 95.56 202 GLU A O 1
ATOM 1598 N N . VAL A 1 203 ? -13.829 12.679 10.369 1.00 94.75 203 VAL A N 1
ATOM 1599 C CA . VAL A 1 203 ? -14.597 12.525 9.122 1.00 94.75 203 VAL A CA 1
ATOM 1600 C C . VAL A 1 203 ? -15.978 11.920 9.376 1.00 94.75 203 VAL A C 1
ATOM 1602 O O . VAL A 1 203 ? -16.969 12.403 8.833 1.00 94.75 203 VAL A O 1
ATOM 1605 N N . ASN A 1 204 ? -16.046 10.847 10.165 1.00 94.12 204 ASN A N 1
ATOM 1606 C CA . ASN A 1 204 ? -17.287 10.166 10.509 1.00 94.12 204 ASN A CA 1
ATOM 1607 C C . ASN A 1 204 ? -17.161 9.439 11.868 1.00 94.12 204 ASN A C 1
ATOM 1609 O O . ASN A 1 204 ? -16.645 8.316 11.928 1.00 94.12 204 ASN A O 1
ATOM 1613 N N . PRO A 1 205 ? -17.697 10.025 12.956 1.00 93.62 205 PRO A N 1
ATOM 1614 C CA . PRO A 1 205 ? -17.655 9.438 14.298 1.00 93.62 205 PRO A CA 1
ATOM 1615 C C . PRO A 1 205 ? -18.383 8.093 14.446 1.00 93.62 205 PRO A C 1
ATOM 1617 O O . PRO A 1 205 ? -18.166 7.389 15.432 1.00 93.62 205 PRO A O 1
ATOM 1620 N N . ALA A 1 206 ? -19.276 7.736 13.518 1.00 94.44 206 ALA A N 1
ATOM 1621 C CA . ALA A 1 206 ? -20.029 6.486 13.582 1.00 94.44 206 ALA A CA 1
ATOM 1622 C C . ALA A 1 206 ? -19.223 5.272 13.080 1.00 94.44 206 ALA A C 1
ATOM 1624 O O . ALA A 1 206 ? -19.583 4.135 13.397 1.00 94.44 206 ALA A O 1
ATOM 1625 N N . CYS A 1 207 ? -18.118 5.491 12.357 1.00 94.31 207 CYS A N 1
ATOM 1626 C CA . CYS A 1 207 ? -17.215 4.427 11.918 1.00 94.31 207 CYS A CA 1
ATOM 1627 C C . CYS A 1 207 ? -16.481 3.810 13.119 1.00 94.31 207 CYS A C 1
ATOM 1629 O O . CYS A 1 207 ? -15.801 4.502 13.877 1.00 94.31 207 CYS A O 1
ATOM 1631 N N . LYS A 1 208 ? -16.581 2.486 13.294 1.00 94.00 208 LYS A N 1
ATOM 1632 C CA . LYS A 1 208 ? -15.998 1.778 14.449 1.00 94.00 208 LYS A CA 1
ATOM 1633 C C . LYS A 1 208 ? -14.778 0.949 14.077 1.00 94.00 208 LYS A C 1
ATOM 1635 O O . LYS A 1 208 ? -14.731 0.308 13.031 1.00 94.00 208 LYS A O 1
ATOM 1640 N N . VAL A 1 209 ? -13.813 0.882 14.991 1.00 96.50 209 VAL A N 1
ATOM 1641 C CA . VAL A 1 209 ? -12.652 0.001 14.836 1.00 96.50 209 VAL A CA 1
ATOM 1642 C C . VAL A 1 209 ? -13.075 -1.462 15.014 1.00 96.50 209 VAL A C 1
ATOM 1644 O O . VAL A 1 209 ? -13.613 -1.830 16.056 1.00 96.50 209 VAL A O 1
ATOM 1647 N N . ASN A 1 210 ? -12.774 -2.310 14.031 1.00 94.88 210 ASN A N 1
ATOM 1648 C CA . ASN A 1 210 ? -12.914 -3.763 14.105 1.00 94.88 210 ASN A CA 1
ATOM 1649 C C . ASN A 1 210 ? -11.616 -4.428 13.626 1.00 94.88 210 ASN A C 1
ATOM 1651 O O . ASN A 1 210 ? -11.296 -4.400 12.446 1.00 94.88 210 ASN A O 1
ATOM 1655 N N . LEU A 1 211 ? -10.857 -5.047 14.533 1.00 92.69 211 LEU A N 1
ATOM 1656 C CA . LEU A 1 211 ? -9.554 -5.645 14.204 1.00 92.69 211 LEU A CA 1
ATOM 1657 C C . LEU A 1 211 ? -9.643 -7.049 13.583 1.00 92.69 211 LEU A C 1
ATOM 1659 O O . LEU A 1 211 ? -8.634 -7.544 13.077 1.00 92.69 211 LEU A O 1
ATOM 1663 N N . ASN A 1 212 ? -10.819 -7.681 13.629 1.00 89.31 212 ASN A N 1
ATOM 1664 C CA . ASN A 1 212 ? -11.011 -9.073 13.223 1.00 89.31 212 ASN A CA 1
ATOM 1665 C C . ASN A 1 212 ? -11.646 -9.180 11.834 1.00 89.31 212 ASN A C 1
ATOM 1667 O O . ASN A 1 212 ? -11.152 -9.918 10.984 1.00 89.31 212 ASN A O 1
ATOM 1671 N N . SER A 1 213 ? -12.726 -8.432 11.604 1.00 90.69 213 SER A N 1
ATOM 1672 C CA . SER A 1 213 ? -13.515 -8.484 10.369 1.00 90.69 213 SER A CA 1
ATOM 1673 C C . SER A 1 213 ? -13.997 -7.087 9.945 1.00 90.69 213 SER A C 1
ATOM 1675 O O . SER A 1 213 ? -15.202 -6.837 9.935 1.00 90.69 213 SER A O 1
ATOM 1677 N N . PRO A 1 214 ? -13.079 -6.145 9.671 1.00 95.50 214 PRO A N 1
ATOM 1678 C CA . PRO A 1 214 ? -13.454 -4.813 9.215 1.00 95.50 214 PRO A CA 1
ATOM 1679 C C . PRO A 1 214 ? -13.981 -4.823 7.779 1.00 95.50 214 PRO A C 1
ATOM 1681 O O . PRO A 1 214 ? -13.503 -5.601 6.950 1.00 95.50 214 PRO A O 1
ATOM 1684 N N . ASP A 1 215 ? -14.848 -3.863 7.472 1.00 95.50 215 ASP A N 1
ATOM 1685 C CA . ASP A 1 215 ? -15.274 -3.563 6.101 1.00 95.50 215 ASP A CA 1
ATOM 1686 C C . ASP A 1 215 ? -14.119 -2.941 5.296 1.00 95.50 215 ASP A C 1
ATOM 1688 O O . ASP A 1 215 ? -13.906 -3.266 4.125 1.00 95.50 215 ASP A O 1
ATOM 1692 N N . LEU A 1 216 ? -13.324 -2.077 5.945 1.00 97.00 216 LEU A N 1
ATOM 1693 C CA . LEU A 1 216 ? -12.175 -1.393 5.349 1.00 97.00 216 LEU A CA 1
ATOM 1694 C C . LEU A 1 216 ? -10.880 -1.604 6.146 1.00 97.00 216 LEU A C 1
ATOM 1696 O O . LEU A 1 216 ? -10.809 -1.401 7.355 1.00 97.00 216 LEU A O 1
ATOM 1700 N N . ALA A 1 217 ? -9.788 -1.931 5.461 1.00 97.56 217 ALA A N 1
ATOM 1701 C CA . ALA A 1 217 ? -8.452 -1.943 6.045 1.00 97.56 217 ALA A CA 1
ATOM 1702 C C . ALA A 1 217 ? -7.629 -0.753 5.545 1.00 97.56 217 ALA A C 1
ATOM 1704 O O . ALA A 1 217 ? -7.294 -0.665 4.364 1.00 97.56 217 ALA A O 1
ATOM 1705 N N . ILE A 1 218 ? -7.245 0.130 6.462 1.00 97.88 218 ILE A N 1
ATOM 1706 C CA . ILE A 1 218 ? -6.278 1.200 6.219 1.00 97.88 218 ILE A CA 1
ATOM 1707 C C . ILE A 1 218 ? -4.884 0.592 6.367 1.00 97.88 218 ILE A C 1
ATOM 1709 O O . ILE A 1 218 ? -4.429 0.306 7.477 1.00 97.88 218 ILE A O 1
ATOM 1713 N N . VAL A 1 219 ? -4.198 0.360 5.253 1.00 97.50 219 VAL A N 1
ATOM 1714 C CA . VAL A 1 219 ? -2.847 -0.207 5.241 1.00 97.50 219 VAL A CA 1
ATOM 1715 C C . VAL A 1 219 ? -1.825 0.913 5.125 1.00 97.50 219 VAL A C 1
ATOM 1717 O O . VAL A 1 219 ? -1.865 1.713 4.195 1.00 97.50 219 VAL A O 1
ATOM 1720 N N . ILE A 1 220 ? -0.887 0.928 6.068 1.00 96.62 220 ILE A N 1
ATOM 1721 C CA . ILE A 1 220 ? 0.251 1.838 6.108 1.00 96.62 220 ILE A CA 1
ATOM 1722 C C . ILE A 1 220 ? 1.525 1.014 6.008 1.00 96.62 220 ILE A C 1
ATOM 1724 O O . ILE A 1 220 ? 1.813 0.195 6.884 1.00 96.62 220 ILE A O 1
ATOM 1728 N N . GLU A 1 221 ? 2.303 1.243 4.957 1.00 95.25 221 GLU A N 1
ATOM 1729 C CA . GLU A 1 221 ? 3.598 0.601 4.756 1.00 95.25 221 GLU A CA 1
ATOM 1730 C C . GLU A 1 221 ? 4.691 1.662 4.605 1.00 95.25 221 GLU A C 1
ATOM 1732 O O . GLU A 1 221 ? 4.778 2.363 3.599 1.00 95.25 221 GLU A O 1
ATOM 1737 N N . VAL A 1 222 ? 5.530 1.789 5.634 1.00 94.94 222 VAL A N 1
ATOM 1738 C CA . VAL A 1 222 ? 6.677 2.699 5.634 1.00 94.94 222 VAL A CA 1
ATOM 1739 C C . VAL A 1 222 ? 7.889 1.971 5.070 1.00 94.94 222 VAL A C 1
ATOM 1741 O O . VAL A 1 222 ? 8.299 0.940 5.603 1.00 94.94 222 VAL A O 1
ATOM 1744 N N . ILE A 1 223 ? 8.480 2.509 4.009 1.00 93.75 223 ILE A N 1
ATOM 1745 C CA . ILE A 1 223 ? 9.686 1.981 3.375 1.00 93.75 223 ILE A CA 1
ATOM 1746 C C . ILE A 1 223 ? 10.731 3.094 3.339 1.00 93.75 223 ILE A C 1
ATOM 1748 O O . ILE A 1 223 ? 10.553 4.109 2.665 1.00 93.75 223 ILE A O 1
ATOM 1752 N N . ARG A 1 224 ? 11.834 2.912 4.078 1.00 90.94 224 ARG A N 1
ATOM 1753 C CA . ARG A 1 224 ? 12.852 3.957 4.297 1.00 90.94 224 ARG A CA 1
ATOM 1754 C C . ARG A 1 224 ? 12.214 5.259 4.819 1.00 90.94 224 ARG A C 1
ATOM 1756 O O . ARG A 1 224 ? 11.776 5.311 5.966 1.00 90.94 224 ARG A O 1
ATOM 1763 N N . THR A 1 225 ? 12.164 6.302 3.993 1.00 92.12 225 THR A N 1
ATOM 1764 C CA . THR A 1 225 ? 11.639 7.637 4.322 1.00 92.12 225 THR A CA 1
ATOM 1765 C C . THR A 1 225 ? 10.265 7.918 3.709 1.00 92.12 225 THR A C 1
ATOM 1767 O O . THR A 1 225 ? 9.741 9.019 3.888 1.00 92.12 225 THR A O 1
ATOM 1770 N N . VAL A 1 226 ? 9.673 6.952 3.000 1.00 94.56 226 VAL A N 1
ATOM 1771 C CA . VAL A 1 226 ? 8.381 7.095 2.316 1.00 94.56 226 VAL A CA 1
ATOM 1772 C C . VAL A 1 226 ? 7.326 6.248 3.021 1.00 94.56 226 VAL A C 1
ATOM 1774 O O . VAL A 1 226 ? 7.552 5.082 3.333 1.00 94.56 226 VAL A O 1
ATOM 1777 N N . CYS A 1 227 ? 6.164 6.837 3.275 1.00 95.62 227 CYS A N 1
ATOM 1778 C CA . CYS A 1 227 ? 4.981 6.177 3.803 1.00 95.62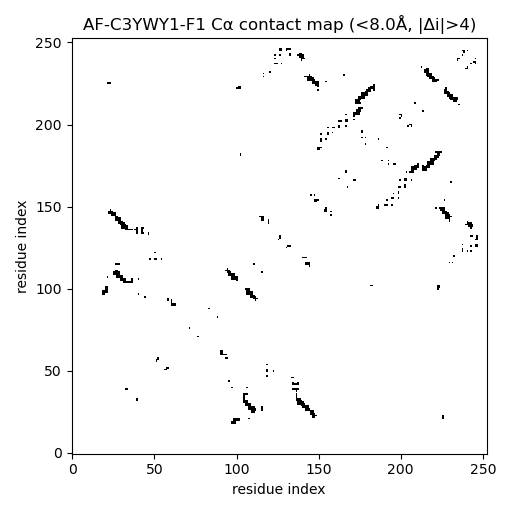 227 CYS A CA 1
ATOM 1779 C C . CYS A 1 227 ? 3.988 5.949 2.662 1.00 95.62 227 CYS A C 1
ATOM 1781 O O . CYS A 1 227 ? 3.552 6.909 2.031 1.00 95.62 227 CYS A O 1
ATOM 1783 N N . CYS A 1 228 ? 3.652 4.690 2.394 1.00 96.50 228 CYS A N 1
ATOM 1784 C CA . CYS A 1 228 ? 2.642 4.297 1.419 1.00 96.50 228 CYS A CA 1
ATOM 1785 C C . CYS A 1 228 ? 1.329 3.995 2.140 1.00 96.50 228 CYS A C 1
ATOM 1787 O O . CYS A 1 228 ? 1.320 3.221 3.100 1.00 96.50 228 CYS A O 1
ATOM 1789 N N . MET A 1 229 ? 0.2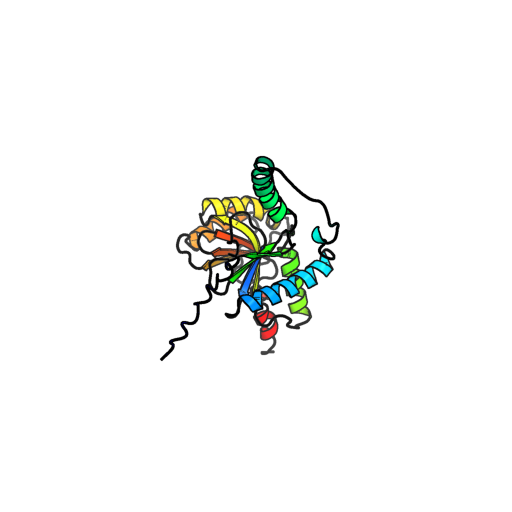34 4.581 1.664 1.00 96.94 229 MET A N 1
ATOM 1790 C CA . MET A 1 229 ? -1.088 4.459 2.268 1.00 96.94 229 MET A CA 1
ATOM 1791 C C . MET A 1 229 ? -2.122 3.934 1.273 1.00 96.94 229 MET A C 1
ATOM 1793 O O . MET A 1 229 ? -2.135 4.311 0.094 1.00 96.94 229 MET A O 1
ATOM 1797 N N . SER A 1 230 ? -2.998 3.073 1.787 1.00 97.12 230 SER A N 1
ATOM 1798 C CA . SER A 1 230 ? -4.033 2.366 1.035 1.00 97.12 230 SER A CA 1
ATOM 1799 C C . SER A 1 230 ? -5.279 2.174 1.894 1.00 97.12 230 SER A C 1
ATOM 1801 O O . SER A 1 230 ? -5.156 1.890 3.085 1.00 97.12 230 SER A O 1
ATOM 1803 N N . VAL A 1 231 ? -6.465 2.234 1.289 1.00 96.88 231 VAL A N 1
ATOM 1804 C CA . VAL A 1 231 ? -7.730 1.823 1.920 1.00 96.88 231 VAL A CA 1
ATOM 1805 C C . VAL A 1 231 ? -8.294 0.657 1.115 1.00 96.88 231 VAL A C 1
ATOM 1807 O O . VAL A 1 231 ? -8.553 0.800 -0.076 1.00 96.88 231 VAL A O 1
ATOM 1810 N N . LEU A 1 232 ? -8.410 -0.516 1.737 1.00 96.50 232 LEU A N 1
ATOM 1811 C CA . LEU A 1 232 ? -8.668 -1.785 1.052 1.00 96.50 232 LEU A CA 1
ATOM 1812 C C . LEU A 1 232 ? -9.950 -2.447 1.554 1.00 96.50 232 LEU A C 1
ATOM 1814 O O . LEU A 1 232 ? -10.131 -2.593 2.761 1.00 96.50 232 LEU A O 1
ATOM 1818 N N . LYS A 1 233 ? -10.781 -2.926 0.627 1.00 94.94 233 LYS A N 1
ATOM 1819 C CA . LYS A 1 233 ? -11.926 -3.803 0.918 1.00 94.94 233 LYS A CA 1
ATOM 1820 C C . LYS A 1 233 ? -11.487 -5.260 0.988 1.00 94.94 233 LYS A C 1
ATOM 1822 O O . LYS A 1 233 ? -10.437 -5.613 0.439 1.00 94.94 233 LYS A O 1
ATOM 1827 N N . ASP A 1 234 ? -12.274 -6.087 1.673 1.00 94.50 234 ASP A N 1
ATOM 1828 C CA . ASP A 1 234 ? -12.112 -7.547 1.719 1.00 94.50 234 ASP A CA 1
ATOM 1829 C C . ASP A 1 234 ? -10.718 -7.998 2.175 1.00 94.50 234 ASP A C 1
ATOM 1831 O O . ASP A 1 234 ? -10.228 -9.064 1.810 1.00 94.50 234 ASP A O 1
ATOM 1835 N N . TYR A 1 235 ? -10.035 -7.179 2.979 1.00 94.62 235 TYR A N 1
ATOM 1836 C CA . TYR A 1 235 ? -8.614 -7.370 3.267 1.00 94.62 235 TYR A CA 1
ATOM 1837 C C . TYR A 1 235 ? -8.307 -8.723 3.904 1.00 94.62 235 TYR A C 1
ATOM 1839 O O . TYR A 1 235 ? -7.324 -9.370 3.541 1.00 94.62 235 TYR A O 1
ATOM 1847 N N . PHE A 1 236 ? -9.136 -9.165 4.847 1.00 91.69 236 PHE A N 1
ATOM 1848 C CA . PHE A 1 236 ? -8.959 -10.452 5.517 1.00 91.69 236 PHE A CA 1
ATOM 1849 C C . PHE A 1 236 ? -9.491 -11.621 4.681 1.00 91.69 236 PHE A C 1
ATOM 1851 O O . PHE A 1 236 ? -8.846 -12.672 4.661 1.00 91.69 236 PHE A O 1
ATOM 1858 N N . LEU A 1 237 ? -10.589 -11.414 3.942 1.00 91.88 237 LEU A N 1
ATOM 1859 C CA . LEU A 1 237 ? -11.145 -12.384 2.993 1.00 91.88 237 LEU A CA 1
ATOM 1860 C C . LEU A 1 237 ? -10.113 -12.738 1.911 1.00 91.88 237 LEU A C 1
ATOM 1862 O O . LEU A 1 237 ? -9.764 -13.903 1.739 1.00 91.88 237 LEU A O 1
ATOM 1866 N N . LEU A 1 238 ? -9.500 -11.723 1.297 1.00 93.19 238 LEU A N 1
ATOM 1867 C CA . LEU A 1 238 ? -8.416 -11.834 0.315 1.00 93.19 238 LEU A CA 1
ATOM 1868 C C . LEU A 1 238 ? -7.046 -12.108 0.969 1.00 93.19 238 LEU A C 1
ATOM 1870 O O . LEU A 1 238 ? -5.998 -11.728 0.445 1.00 93.19 238 LEU A O 1
ATOM 1874 N N . LYS A 1 239 ? -7.028 -12.729 2.157 1.00 93.44 239 LYS A N 1
ATOM 1875 C CA . LYS A 1 239 ? -5.829 -13.182 2.891 1.00 93.44 239 LYS A CA 1
ATOM 1876 C C . LYS A 1 239 ? -4.708 -12.132 2.959 1.00 93.44 239 LYS A C 1
ATOM 1878 O O . LYS A 1 239 ? -3.528 -12.425 2.749 1.00 93.44 239 LYS A O 1
ATOM 1883 N N . LYS A 1 240 ? -5.059 -10.886 3.288 1.00 94.12 240 LYS A N 1
ATOM 1884 C CA . LYS A 1 240 ? -4.147 -9.726 3.368 1.00 94.12 240 LYS A CA 1
ATOM 1885 C C . LYS A 1 240 ? -3.483 -9.413 2.020 1.00 94.12 240 LYS A C 1
ATOM 1887 O O . LYS A 1 240 ? -2.289 -9.081 1.975 1.00 94.12 240 LYS A O 1
ATOM 1892 N N . TYR A 1 241 ? -4.260 -9.582 0.948 1.00 94.88 241 TYR A N 1
ATOM 1893 C CA . TYR A 1 241 ? -3.907 -9.401 -0.463 1.00 94.88 241 TYR A CA 1
ATOM 1894 C C . TYR A 1 241 ? -2.719 -10.280 -0.899 1.00 94.88 241 TYR A C 1
ATOM 1896 O O . TYR A 1 241 ? -1.927 -9.923 -1.776 1.00 94.88 241 TYR A O 1
ATOM 1904 N N . ASN A 1 242 ? -2.541 -11.423 -0.228 1.00 93.56 242 ASN A N 1
ATOM 1905 C CA . ASN A 1 242 ? -1.515 -12.405 -0.553 1.00 93.56 242 ASN A CA 1
ATOM 1906 C C . ASN A 1 242 ? -2.085 -13.417 -1.549 1.00 93.56 242 ASN A C 1
ATOM 1908 O O . ASN A 1 242 ? -2.888 -14.267 -1.176 1.00 93.56 242 ASN A O 1
ATOM 1912 N N . ILE A 1 243 ? -1.629 -13.331 -2.795 1.00 90.81 243 ILE A N 1
ATOM 1913 C CA . ILE A 1 243 ? -2.110 -14.146 -3.911 1.00 90.81 243 ILE A CA 1
ATOM 1914 C C . ILE A 1 243 ? -1.862 -15.633 -3.644 1.00 90.81 243 I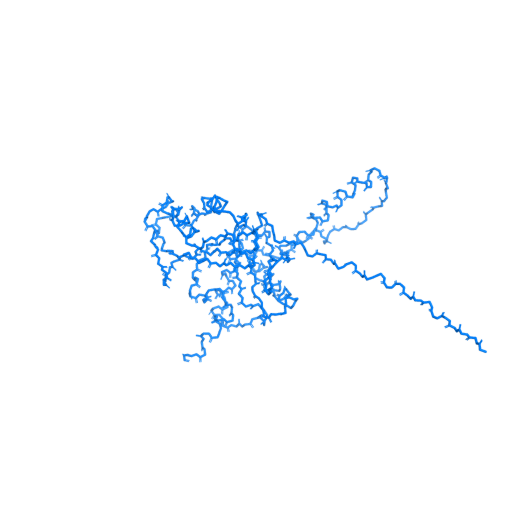LE A C 1
ATOM 1916 O O . ILE A 1 243 ? -2.745 -16.452 -3.876 1.00 90.81 243 ILE A O 1
ATOM 1920 N N . HIS A 1 244 ? -0.687 -15.986 -3.111 1.00 87.69 244 HIS A N 1
ATOM 1921 C CA . HIS A 1 244 ? -0.377 -17.378 -2.763 1.00 87.69 244 HIS A CA 1
ATOM 1922 C C . HIS A 1 244 ? -1.322 -17.892 -1.682 1.00 87.69 244 HIS A C 1
ATOM 1924 O O . HIS A 1 244 ? -1.927 -18.942 -1.848 1.00 87.69 244 HIS A O 1
ATOM 1930 N N . SER A 1 245 ? -1.523 -17.124 -0.609 1.00 88.25 245 SER A N 1
ATOM 1931 C CA . SER A 1 245 ? -2.382 -17.560 0.499 1.00 88.25 245 SER A CA 1
ATOM 1932 C C . SER A 1 245 ? -3.864 -17.671 0.124 1.00 88.25 245 SER A C 1
ATOM 1934 O O . SER A 1 245 ? -4.566 -18.478 0.727 1.00 88.25 245 SER A O 1
ATOM 1936 N N . ILE A 1 246 ? -4.352 -16.889 -0.848 1.00 88.06 246 ILE A N 1
ATOM 1937 C CA . ILE A 1 246 ? -5.725 -17.021 -1.375 1.00 88.06 246 ILE A CA 1
ATOM 1938 C C . ILE A 1 246 ? -5.936 -18.398 -2.021 1.00 88.06 246 ILE A C 1
ATOM 1940 O O . ILE A 1 246 ? -7.017 -18.972 -1.889 1.00 88.06 246 ILE A O 1
ATOM 1944 N N . VAL A 1 247 ? -4.908 -18.923 -2.695 1.00 83.19 247 VAL A N 1
ATOM 1945 C CA . VAL A 1 247 ? -4.953 -20.218 -3.390 1.00 83.19 247 VAL A CA 1
ATOM 1946 C C . VAL A 1 247 ? -4.562 -21.381 -2.473 1.00 83.19 247 VAL A C 1
ATOM 1948 O O . VAL A 1 247 ? -5.117 -22.463 -2.592 1.00 83.19 247 VAL A O 1
ATOM 1951 N N . GLU A 1 248 ? -3.621 -21.192 -1.545 1.00 76.81 248 GLU A N 1
ATOM 1952 C CA . GLU A 1 248 ? -3.208 -22.242 -0.600 1.00 76.81 248 GLU A CA 1
ATOM 1953 C C . GLU A 1 248 ? -4.255 -22.519 0.480 1.00 76.81 248 GLU A C 1
ATOM 1955 O O . GLU A 1 248 ? -4.385 -23.660 0.913 1.00 76.81 248 GLU A O 1
ATOM 1960 N N . GLY A 1 249 ? -5.024 -21.505 0.890 1.00 58.84 249 GLY A N 1
ATOM 1961 C CA . GLY A 1 249 ? -6.040 -21.613 1.940 1.00 58.84 249 GLY A CA 1
ATOM 1962 C C . GLY A 1 249 ? -7.240 -22.512 1.619 1.00 58.84 249 GLY A C 1
ATOM 1963 O O . GLY A 1 249 ? -8.204 -22.466 2.369 1.00 58.84 249 GLY A O 1
ATOM 1964 N N . THR A 1 250 ? -7.197 -23.275 0.524 1.00 50.44 250 THR A N 1
ATOM 1965 C CA . THR A 1 250 ? -8.177 -24.305 0.139 1.00 50.44 250 THR A CA 1
ATOM 1966 C C . THR A 1 250 ? -7.613 -25.728 0.213 1.00 50.44 250 THR A C 1
ATOM 1968 O O . THR A 1 250 ? -8.271 -26.656 -0.237 1.00 50.44 250 THR A O 1
ATOM 1971 N N . LYS A 1 251 ? -6.372 -25.932 0.682 1.00 43.91 251 LYS A N 1
ATOM 1972 C CA . LYS A 1 251 ? -5.807 -27.287 0.846 1.00 43.91 251 LYS A CA 1
ATOM 1973 C C . LYS A 1 251 ? -6.191 -27.970 2.163 1.00 43.91 251 LYS A C 1
ATOM 1975 O O . LYS A 1 251 ? -5.894 -29.151 2.299 1.00 43.91 251 LYS A O 1
ATOM 1980 N N . ASP A 1 252 ? -6.841 -27.247 3.072 1.00 39.19 252 ASP A N 1
ATOM 1981 C CA . ASP A 1 252 ? -7.256 -27.732 4.393 1.00 39.19 252 ASP A CA 1
ATOM 1982 C C . ASP A 1 252 ? -8.793 -27.729 4.576 1.00 39.19 252 ASP A C 1
ATOM 1984 O O . ASP A 1 252 ? -9.263 -27.577 5.701 1.00 39.19 252 ASP A O 1
ATOM 1988 N N . ASP A 1 253 ? -9.559 -27.899 3.489 1.00 34.81 253 ASP A N 1
ATOM 1989 C CA . ASP A 1 253 ? -10.992 -28.254 3.530 1.00 34.81 253 ASP A CA 1
ATOM 1990 C C . ASP A 1 253 ? -11.217 -29.640 2.901 1.00 34.81 253 ASP A C 1
ATOM 1992 O O . ASP A 1 253 ? -10.701 -29.873 1.779 1.00 34.81 253 ASP A O 1
#

pLDDT: mean 81.62, std 19.43, range [28.95, 97.88]

Sequence (253 aa):
MADRKRKKGYWRGARKRQRMSLEVGMKGILITCNKNEKACVREAYNLLNEYADQMYGPEITPSDSGSESEEEDVEAALAKEVAQMKEKSGKDKRRFQAMDSGANNVVFIQSQLESPDKLVHHILDDINASKKFKTRNVLRMIPVMSACKAYLENVKKSAEEMFPKFFSGEDNPSYAIVFKTRNSGTMKRDEVIKALAGVVSEVNPACKVNLNSPDLAIVIEVIRTVCCMSVLKDYFLLKKYNIHSIVEGTKDD